Protein AF-A0A7W8SWD7-F1 (afdb_monomer_lite)

pLDDT: mean 71.65, std 17.29, range [28.34, 96.81]

Foldseek 3Di:
DDDPDCVVVVPDDDDDDPDPDGDPVVVVVVVVVVVVVVVVVVVVVVVVVVVLVVFDAQVNCCVVLVDDDPDHDPPDGANEEDDAVVPDDPDHYDHDQDDDPDDDDDDDPDDPPLVVLLVLLVVLVVVLVVLVVVLVVQCCCVPPVVNHDPVSNVVSVVVSVVSVVSSVVSNVVSVVVVVVSVVRVVVVVVCVVVVVVPD

Structure (mmCIF, N/CA/C/O backbone):
data_AF-A0A7W8SWD7-F1
#
_entry.id   AF-A0A7W8SWD7-F1
#
loop_
_atom_site.group_PDB
_atom_site.id
_atom_site.type_symbol
_atom_site.label_atom_id
_atom_site.label_alt_id
_atom_site.label_comp_id
_atom_site.label_asym_id
_atom_site.label_entity_id
_atom_site.label_seq_id
_atom_site.pdbx_PDB_ins_code
_atom_site.Cartn_x
_atom_site.Cartn_y
_atom_site.Cartn_z
_atom_site.occupancy
_atom_site.B_iso_or_equiv
_atom_site.auth_seq_id
_atom_site.auth_comp_id
_atom_site.auth_asym_id
_atom_site.auth_atom_id
_atom_site.pdbx_PDB_model_num
ATOM 1 N N . MET A 1 1 ? 13.621 21.493 29.541 1.00 45.19 1 MET A N 1
ATOM 2 C CA . MET A 1 1 ? 14.650 20.863 30.396 1.00 45.19 1 MET A CA 1
ATOM 3 C C . MET A 1 1 ? 15.949 21.614 30.135 1.00 45.19 1 MET A C 1
ATOM 5 O O . MET A 1 1 ? 16.462 21.523 29.028 1.00 45.19 1 MET A O 1
ATOM 9 N N . TYR A 1 2 ? 16.394 22.459 31.069 1.00 40.78 2 TYR A N 1
ATOM 10 C CA . TYR A 1 2 ? 17.658 23.192 30.936 1.00 40.78 2 TYR A CA 1
ATOM 11 C C . TYR A 1 2 ? 18.791 22.255 31.361 1.00 40.78 2 TYR A C 1
ATOM 13 O O . TYR A 1 2 ? 18.902 21.913 32.534 1.00 40.78 2 TYR A O 1
ATOM 21 N N . PHE A 1 3 ? 19.575 21.771 30.398 1.00 57.12 3 PHE A N 1
ATOM 22 C CA . PHE A 1 3 ? 20.728 20.916 30.674 1.00 57.12 3 PHE A CA 1
ATOM 23 C C . PHE A 1 3 ? 21.958 21.780 30.954 1.00 57.12 3 PHE A C 1
ATOM 25 O O . PHE A 1 3 ? 22.220 22.738 30.233 1.00 57.12 3 PHE A O 1
ATOM 32 N N . ALA A 1 4 ? 22.729 21.412 31.979 1.00 55.88 4 ALA A N 1
ATOM 33 C CA . ALA A 1 4 ? 23.876 22.179 32.469 1.00 55.88 4 ALA A CA 1
ATOM 34 C C . ALA A 1 4 ? 25.029 22.341 31.452 1.00 55.88 4 ALA A C 1
ATOM 36 O O . ALA A 1 4 ? 25.930 23.138 31.684 1.00 55.88 4 ALA A O 1
ATOM 37 N N . ASN A 1 5 ? 25.018 21.608 30.329 1.00 58.97 5 ASN A N 1
ATOM 38 C CA . ASN A 1 5 ? 25.978 21.789 29.239 1.00 58.97 5 ASN A CA 1
ATOM 39 C C . ASN A 1 5 ? 25.419 21.264 27.891 1.00 58.97 5 ASN A C 1
ATOM 41 O O . ASN A 1 5 ? 25.604 20.089 27.560 1.00 58.97 5 ASN A O 1
ATOM 45 N N . PRO A 1 6 ? 24.700 22.094 27.112 1.00 59.38 6 PRO A N 1
ATOM 46 C CA . PRO A 1 6 ? 24.001 21.658 25.898 1.00 59.38 6 PRO A CA 1
ATOM 47 C C . PRO A 1 6 ? 24.943 21.264 24.749 1.00 59.38 6 PRO A C 1
ATOM 49 O O . PRO A 1 6 ? 24.559 20.464 23.899 1.00 59.38 6 PRO A O 1
ATOM 52 N N . GLY A 1 7 ? 26.191 21.750 24.744 1.00 68.31 7 GLY A N 1
ATOM 53 C CA . GLY A 1 7 ? 27.173 21.467 23.688 1.00 68.31 7 GLY A CA 1
ATOM 54 C C . GLY A 1 7 ? 27.558 19.991 23.555 1.00 68.31 7 GLY A C 1
ATOM 55 O O . GLY A 1 7 ? 27.933 19.553 22.476 1.00 68.31 7 GLY A O 1
ATOM 56 N N . ARG A 1 8 ? 27.415 19.197 24.624 1.00 59.72 8 ARG A N 1
ATOM 57 C CA . ARG A 1 8 ? 27.769 17.765 24.627 1.00 59.72 8 ARG A CA 1
ATOM 58 C C . ARG A 1 8 ? 26.707 16.865 23.980 1.00 59.72 8 ARG A C 1
ATOM 60 O O . ARG A 1 8 ? 26.979 15.705 23.699 1.00 59.72 8 ARG A O 1
ATOM 67 N N . ILE A 1 9 ? 25.498 17.392 23.800 1.00 57.34 9 ILE A N 1
ATOM 68 C CA . ILE A 1 9 ? 24.304 16.660 23.344 1.00 57.34 9 ILE A CA 1
ATOM 69 C C . ILE A 1 9 ? 23.966 17.035 21.885 1.00 57.34 9 ILE A C 1
ATOM 71 O O . ILE A 1 9 ? 23.201 16.352 21.203 1.00 57.34 9 ILE A O 1
ATOM 75 N N . ILE A 1 10 ? 24.555 18.119 21.372 1.00 53.41 10 ILE A N 1
ATOM 76 C CA . ILE A 1 10 ? 24.391 18.560 19.986 1.00 53.41 10 ILE A CA 1
ATOM 77 C C . ILE A 1 10 ? 25.144 17.579 19.074 1.00 53.41 10 ILE A C 1
ATOM 79 O O . ILE A 1 10 ? 26.369 17.536 19.072 1.00 53.41 10 ILE A O 1
ATOM 83 N N . GLY A 1 11 ? 24.392 16.769 18.321 1.00 58.81 11 GLY A N 1
ATOM 84 C CA . GLY A 1 11 ? 24.918 15.776 17.373 1.00 58.81 11 GLY A CA 1
ATOM 85 C C . GLY A 1 11 ? 24.805 14.314 17.822 1.00 58.81 11 GLY A C 1
ATOM 86 O O . GLY A 1 11 ? 25.055 13.416 17.022 1.00 58.81 11 GLY A O 1
ATOM 87 N N . SER A 1 12 ? 24.390 14.043 19.062 1.00 62.25 12 SER A N 1
ATOM 88 C CA . SER A 1 12 ? 24.112 12.671 19.508 1.00 62.25 12 SER A CA 1
ATOM 89 C C . SER A 1 12 ? 22.718 12.209 19.072 1.00 62.25 12 SER A C 1
ATOM 91 O O . SER A 1 12 ? 21.725 12.907 19.289 1.00 62.25 12 SER A O 1
ATOM 93 N N . PHE A 1 13 ? 22.639 11.016 18.480 1.00 57.59 13 PHE A N 1
ATOM 94 C CA . PHE A 1 13 ? 21.384 10.367 18.103 1.00 57.59 13 PHE A CA 1
ATOM 95 C C . PHE A 1 13 ? 20.765 9.669 19.321 1.00 57.59 13 PHE A C 1
ATOM 97 O O . PHE A 1 13 ? 21.368 8.767 19.897 1.00 57.59 13 PHE A O 1
ATOM 104 N N . PHE A 1 14 ? 19.550 10.068 19.706 1.00 59.12 14 PHE A N 1
ATOM 105 C CA . PHE A 1 14 ? 18.788 9.417 20.773 1.00 59.12 14 PHE A CA 1
ATOM 106 C C . PHE A 1 14 ? 17.560 8.725 20.195 1.00 59.12 14 PHE A C 1
ATOM 108 O O . PHE A 1 14 ? 16.706 9.365 19.579 1.00 59.12 14 PHE A O 1
ATOM 115 N N . ILE A 1 15 ? 17.439 7.424 20.440 1.00 58.34 15 ILE A N 1
ATOM 116 C CA . ILE A 1 15 ? 16.214 6.681 20.154 1.00 58.34 15 ILE A CA 1
ATOM 117 C C . ILE A 1 15 ? 15.277 6.895 21.347 1.00 58.34 15 ILE A C 1
ATOM 119 O O . ILE A 1 15 ? 15.624 6.590 22.488 1.00 58.34 15 ILE A O 1
ATOM 123 N N . ARG A 1 16 ? 14.105 7.490 21.104 1.00 55.62 16 ARG A N 1
ATOM 124 C CA . ARG A 1 16 ? 13.132 7.790 22.164 1.00 55.62 16 ARG A CA 1
ATOM 125 C C . ARG A 1 16 ? 12.480 6.496 22.662 1.00 55.62 16 ARG A C 1
ATOM 127 O O . ARG A 1 16 ? 11.601 5.971 21.990 1.00 55.62 16 ARG A O 1
ATOM 134 N N . HIS A 1 17 ? 12.846 6.036 23.855 1.00 58.31 17 HIS A N 1
ATOM 135 C CA . HIS A 1 17 ? 12.036 5.099 24.641 1.00 58.31 17 HIS A CA 1
ATOM 136 C C . HIS A 1 17 ? 11.191 5.862 25.687 1.00 58.31 17 HIS A C 1
ATOM 138 O O . HIS A 1 17 ? 11.489 7.009 26.022 1.00 58.31 17 HIS A O 1
ATOM 144 N N . HIS A 1 18 ? 10.091 5.270 26.176 1.00 43.50 18 HIS A N 1
ATOM 145 C CA . HIS A 1 18 ? 9.440 5.712 27.423 1.00 43.50 18 HIS A CA 1
ATOM 146 C C . HIS A 1 18 ? 10.428 5.497 28.575 1.00 43.50 18 HIS A C 1
ATOM 148 O O . HIS A 1 18 ? 11.018 4.416 28.601 1.00 43.50 18 HIS A O 1
ATOM 154 N N . PRO A 1 19 ? 10.537 6.338 29.621 1.00 52.03 19 PRO A N 1
ATOM 155 C CA . PRO A 1 19 ? 10.715 7.798 29.726 1.00 52.03 19 PRO A CA 1
ATOM 156 C C . PRO A 1 19 ? 12.100 8.211 29.163 1.00 52.03 19 PRO A C 1
ATOM 158 O O . PRO A 1 19 ? 12.770 7.362 28.605 1.00 52.03 19 PRO A O 1
ATOM 161 N N . PHE A 1 20 ? 12.572 9.460 29.312 1.00 58.22 20 PHE A N 1
ATOM 162 C CA . PHE A 1 20 ? 13.876 9.996 28.826 1.00 58.22 20 PHE A CA 1
ATOM 163 C C . PHE A 1 20 ? 15.167 9.283 29.331 1.00 58.22 20 PHE A C 1
ATOM 165 O O . PHE A 1 20 ? 16.128 9.927 29.752 1.00 58.22 20 PHE A O 1
ATOM 172 N N . ARG A 1 21 ? 15.212 7.953 29.331 1.00 64.62 21 ARG A N 1
ATOM 173 C CA . ARG A 1 21 ? 16.342 7.102 29.684 1.00 64.62 21 ARG A CA 1
ATOM 174 C C . ARG A 1 21 ? 16.776 6.358 28.428 1.00 64.62 21 ARG A C 1
ATOM 176 O O . ARG A 1 21 ? 15.950 5.814 27.705 1.00 64.62 21 ARG A O 1
ATOM 183 N N . VAL A 1 22 ? 18.079 6.338 28.191 1.00 60.06 22 VAL A N 1
ATOM 184 C CA . VAL A 1 22 ? 18.700 5.591 27.096 1.00 60.06 22 VAL A CA 1
ATOM 185 C C . VAL A 1 22 ? 19.325 4.352 27.715 1.00 60.06 22 VAL A C 1
ATOM 187 O O . VAL A 1 22 ? 20.155 4.479 28.616 1.00 60.06 22 VAL A O 1
ATOM 190 N N . ARG A 1 23 ? 18.912 3.161 27.275 1.00 69.12 23 ARG A N 1
ATOM 191 C CA . ARG A 1 23 ? 19.607 1.918 27.624 1.00 69.12 23 ARG A CA 1
ATOM 192 C C . ARG A 1 23 ? 20.755 1.746 26.636 1.00 69.12 23 ARG A C 1
ATOM 194 O O . ARG A 1 23 ? 20.536 1.813 25.429 1.00 69.12 23 ARG A O 1
ATOM 201 N N . ILE A 1 24 ? 21.972 1.579 27.147 1.00 70.00 24 ILE A N 1
ATOM 202 C CA . ILE A 1 24 ? 23.174 1.401 26.317 1.00 70.00 24 ILE A CA 1
ATOM 203 C C . ILE A 1 24 ? 23.057 0.124 25.471 1.00 70.00 24 ILE A C 1
ATOM 205 O O . ILE A 1 24 ? 23.422 0.144 24.299 1.00 70.00 24 ILE A O 1
ATOM 209 N N . ASP A 1 25 ? 22.427 -0.919 26.018 1.00 72.88 25 ASP A N 1
ATOM 210 C CA . ASP A 1 25 ? 22.216 -2.205 25.344 1.00 72.88 25 ASP A CA 1
ATOM 211 C C . ASP A 1 25 ? 21.313 -2.086 24.099 1.00 72.88 25 ASP A C 1
ATOM 213 O O . ASP A 1 25 ? 21.517 -2.779 23.106 1.00 72.88 25 ASP A O 1
ATOM 217 N N . ASP A 1 26 ? 20.333 -1.169 24.107 1.00 70.25 26 ASP A N 1
ATOM 218 C CA . ASP A 1 26 ? 19.483 -0.926 22.933 1.00 70.25 26 ASP A CA 1
ATOM 219 C C . ASP A 1 26 ? 20.307 -0.307 21.796 1.00 70.25 26 ASP A C 1
ATOM 221 O O . ASP A 1 26 ? 20.209 -0.730 20.646 1.00 70.25 26 ASP A O 1
ATOM 225 N N . VAL A 1 27 ? 21.150 0.681 22.115 1.00 70.31 27 VAL A N 1
ATOM 226 C CA . VAL A 1 27 ? 21.989 1.384 21.130 1.00 70.31 27 VAL A CA 1
ATOM 227 C C . VAL A 1 27 ? 22.983 0.426 20.475 1.00 70.31 27 VAL A C 1
ATOM 229 O O . VAL A 1 27 ? 23.175 0.487 19.259 1.00 70.31 27 VAL A O 1
ATOM 232 N N . GLU A 1 28 ? 23.575 -0.480 21.251 1.00 75.56 28 GLU A N 1
ATOM 233 C CA . GLU A 1 28 ? 24.503 -1.490 20.741 1.00 75.56 28 GLU A CA 1
ATOM 234 C C . GLU A 1 28 ? 23.818 -2.470 19.777 1.00 75.56 28 GLU A C 1
ATOM 236 O O . GLU A 1 28 ? 24.348 -2.759 18.699 1.00 75.56 28 GLU A O 1
ATOM 241 N N . HIS A 1 29 ? 22.602 -2.924 20.095 1.00 75.44 29 HIS A N 1
ATOM 242 C CA . HIS A 1 29 ? 21.833 -3.788 19.196 1.00 75.44 29 HIS A CA 1
ATOM 243 C C . HIS A 1 29 ? 21.440 -3.088 17.887 1.00 75.44 29 HIS A C 1
ATOM 245 O O . HIS A 1 29 ? 21.542 -3.684 16.813 1.00 75.44 29 HIS A O 1
ATOM 251 N N . TYR A 1 30 ? 21.049 -1.812 17.932 1.00 73.75 30 TYR A N 1
ATOM 252 C CA . TYR A 1 30 ? 20.773 -1.063 16.702 1.00 73.75 30 TYR A CA 1
ATOM 253 C C . TYR A 1 30 ? 22.040 -0.855 15.866 1.00 73.75 30 TYR A C 1
ATOM 255 O O . TYR A 1 30 ? 22.009 -1.057 14.651 1.00 73.75 30 TYR A O 1
ATOM 263 N N . LEU A 1 31 ? 23.162 -0.494 16.496 1.00 80.75 31 LEU A N 1
ATOM 264 C CA . LEU A 1 31 ? 24.420 -0.251 15.791 1.00 80.75 31 LEU A CA 1
ATOM 265 C C . LEU A 1 31 ? 24.974 -1.532 15.160 1.00 80.75 31 LEU A C 1
ATOM 267 O O . LEU A 1 31 ? 25.368 -1.516 13.996 1.00 80.75 31 LEU A O 1
ATOM 271 N N . SER A 1 32 ? 24.954 -2.646 15.890 1.00 80.00 32 SER A N 1
ATOM 272 C CA . SER A 1 32 ? 25.364 -3.952 15.363 1.00 80.00 32 SER A CA 1
ATOM 273 C C . SER A 1 32 ? 24.466 -4.408 14.211 1.00 80.00 32 SER A C 1
ATOM 275 O O . SER A 1 32 ? 24.982 -4.888 13.202 1.00 80.00 32 SER A O 1
ATOM 277 N N . GLY A 1 33 ? 23.152 -4.166 14.290 1.00 80.56 33 GLY A N 1
ATOM 278 C CA . GLY A 1 33 ? 22.225 -4.380 13.177 1.00 80.56 33 GLY A CA 1
ATOM 279 C C . GLY A 1 33 ? 22.581 -3.552 11.937 1.00 80.56 33 GLY A C 1
ATOM 280 O O . GLY A 1 33 ? 22.630 -4.090 10.829 1.00 80.56 33 GLY A O 1
ATOM 281 N N . PHE A 1 34 ? 22.904 -2.265 12.111 1.00 81.06 34 PHE A N 1
ATOM 282 C CA . PHE A 1 34 ? 23.332 -1.396 11.009 1.00 81.06 34 PHE A CA 1
ATOM 283 C C . PHE A 1 34 ? 24.673 -1.821 10.401 1.00 81.06 34 PHE A C 1
ATOM 285 O O . PHE A 1 34 ? 24.795 -1.859 9.177 1.00 81.06 34 PHE A O 1
ATOM 292 N N . VAL A 1 35 ? 25.662 -2.178 11.223 1.00 85.44 35 VAL A N 1
ATOM 293 C CA . VAL A 1 35 ? 26.973 -2.659 10.756 1.00 85.44 35 VAL A CA 1
ATOM 294 C C . VAL A 1 35 ? 26.832 -3.991 10.018 1.00 85.44 35 VAL A C 1
ATOM 296 O O . VAL A 1 35 ? 27.402 -4.164 8.942 1.00 85.44 35 VAL A O 1
ATOM 299 N N . ALA A 1 36 ? 26.028 -4.920 10.538 1.00 84.75 36 ALA A N 1
ATOM 300 C CA . ALA A 1 36 ? 25.752 -6.190 9.873 1.00 84.75 36 ALA A CA 1
ATOM 301 C C . ALA A 1 36 ? 25.051 -5.983 8.521 1.00 84.75 36 ALA A C 1
ATOM 303 O O . ALA A 1 36 ? 25.405 -6.631 7.534 1.00 84.75 36 ALA A O 1
ATOM 304 N N . TYR A 1 37 ? 24.100 -5.050 8.454 1.00 81.25 37 TYR A N 1
ATOM 305 C CA . TYR A 1 37 ? 23.421 -4.701 7.210 1.00 81.25 37 TYR A CA 1
ATOM 306 C C . TYR A 1 37 ? 24.365 -4.045 6.191 1.00 81.25 37 TYR A C 1
ATOM 308 O O . TYR A 1 37 ? 24.340 -4.406 5.014 1.00 81.25 37 TYR A O 1
ATOM 316 N N . LEU A 1 38 ? 25.249 -3.147 6.634 1.00 85.38 38 LEU A N 1
ATOM 317 C CA . LEU A 1 38 ? 26.283 -2.550 5.786 1.00 85.38 38 LEU A CA 1
ATOM 318 C C . LEU A 1 38 ? 27.219 -3.627 5.214 1.00 85.38 38 LEU A C 1
ATOM 320 O O . LEU A 1 38 ? 27.396 -3.701 4.000 1.00 85.38 38 LEU A O 1
ATOM 324 N N . ASN A 1 39 ? 27.737 -4.517 6.065 1.00 86.50 39 ASN A N 1
ATOM 325 C CA . ASN A 1 39 ? 28.599 -5.625 5.644 1.00 86.50 39 ASN A CA 1
ATOM 326 C C . ASN A 1 39 ? 27.885 -6.559 4.652 1.00 86.50 39 ASN A C 1
ATOM 328 O O . ASN A 1 39 ? 28.491 -7.044 3.694 1.00 86.50 39 ASN A O 1
ATOM 332 N N . HIS A 1 40 ? 26.583 -6.792 4.846 1.00 84.62 40 HIS A N 1
ATOM 333 C CA . HIS A 1 40 ? 25.768 -7.561 3.910 1.00 84.62 40 HIS A CA 1
ATOM 334 C C . HIS A 1 40 ? 25.659 -6.870 2.542 1.00 84.62 40 HIS A C 1
ATOM 336 O O . HIS A 1 40 ? 25.878 -7.514 1.513 1.00 84.62 40 HIS A O 1
ATOM 342 N N . LEU A 1 41 ? 25.370 -5.565 2.519 1.00 80.06 41 LEU A N 1
ATOM 343 C CA . LEU A 1 41 ? 25.307 -4.782 1.282 1.00 80.06 41 LEU A CA 1
ATOM 344 C C . LEU A 1 41 ? 26.657 -4.747 0.558 1.00 80.06 41 LEU A C 1
ATOM 346 O O . LEU A 1 41 ? 26.699 -4.892 -0.664 1.00 80.06 41 LEU A O 1
ATOM 350 N N . GLU A 1 42 ? 27.765 -4.609 1.284 1.00 79.81 42 GLU A N 1
ATOM 351 C CA . GLU A 1 42 ? 29.105 -4.645 0.697 1.00 79.81 42 GLU A CA 1
ATOM 352 C C . GLU A 1 42 ? 29.449 -6.024 0.127 1.00 79.81 42 GLU A C 1
ATOM 354 O O . GLU A 1 42 ? 29.992 -6.112 -0.976 1.00 79.81 42 GLU A O 1
ATOM 359 N N . SER A 1 43 ? 29.092 -7.107 0.819 1.00 76.69 43 SER A N 1
ATOM 360 C CA . SER A 1 43 ? 29.275 -8.474 0.319 1.00 76.69 43 SER A CA 1
ATOM 361 C C . SER A 1 43 ? 28.481 -8.717 -0.973 1.00 76.69 43 SER A C 1
ATOM 363 O O . SER A 1 43 ? 29.033 -9.208 -1.965 1.00 76.69 43 SER A O 1
ATOM 365 N N . GLN A 1 44 ? 27.215 -8.281 -1.020 1.00 67.50 44 GLN A N 1
ATOM 366 C CA . GLN A 1 44 ? 26.409 -8.349 -2.242 1.00 67.50 44 GLN A CA 1
ATOM 367 C C . GLN A 1 44 ? 27.007 -7.505 -3.371 1.00 67.50 44 GLN A C 1
ATOM 369 O O . GLN A 1 44 ? 27.099 -7.984 -4.506 1.00 67.50 44 GLN A O 1
ATOM 374 N N . ARG A 1 45 ? 27.470 -6.287 -3.061 1.00 63.59 45 ARG A N 1
ATOM 375 C CA . ARG A 1 45 ? 28.096 -5.377 -4.027 1.00 63.59 45 ARG A CA 1
ATOM 376 C C . ARG A 1 45 ? 29.320 -6.015 -4.680 1.00 63.59 45 ARG A C 1
ATOM 378 O O . ARG A 1 45 ? 29.422 -5.980 -5.902 1.00 63.59 45 ARG A O 1
ATOM 385 N N . HIS A 1 46 ? 30.198 -6.661 -3.913 1.00 59.72 46 HIS A N 1
ATOM 386 C CA . HIS A 1 46 ? 31.360 -7.362 -4.473 1.00 59.72 46 HIS A CA 1
ATOM 387 C C . HIS A 1 46 ? 30.964 -8.523 -5.404 1.00 59.72 46 HIS A C 1
ATOM 389 O O . HIS A 1 46 ? 31.593 -8.702 -6.450 1.00 59.72 46 HIS A O 1
ATOM 395 N N . SER A 1 47 ? 29.894 -9.269 -5.093 1.00 58.91 47 SER A N 1
ATOM 396 C CA . SER A 1 47 ? 29.396 -10.330 -5.988 1.00 58.91 47 SER A CA 1
ATOM 397 C C . SER A 1 47 ? 28.827 -9.774 -7.302 1.00 58.91 47 SER A C 1
ATOM 399 O O . SER A 1 47 ? 29.110 -10.302 -8.379 1.00 58.91 47 SER A O 1
ATOM 401 N N . ILE A 1 48 ? 28.088 -8.662 -7.227 1.00 57.03 48 ILE A N 1
ATOM 402 C CA . ILE A 1 48 ? 27.442 -8.024 -8.379 1.00 57.03 48 ILE A CA 1
ATOM 403 C C . ILE A 1 48 ? 28.490 -7.372 -9.285 1.00 57.03 48 ILE A C 1
ATOM 405 O O . ILE A 1 48 ? 28.433 -7.548 -10.499 1.00 57.03 48 ILE A O 1
ATOM 409 N N . PHE A 1 49 ? 29.480 -6.672 -8.721 1.00 53.47 49 PHE A N 1
ATOM 410 C CA . PHE A 1 49 ? 30.553 -6.039 -9.498 1.00 53.47 49 PHE A CA 1
ATOM 411 C C . PHE A 1 49 ? 31.453 -7.061 -10.207 1.00 53.47 49 PHE A C 1
ATOM 413 O O . PHE A 1 49 ? 31.832 -6.839 -11.355 1.00 53.47 49 PHE A O 1
ATOM 420 N N . SER A 1 50 ? 31.743 -8.204 -9.576 1.00 55.03 50 SER A N 1
ATOM 421 C CA . SER A 1 50 ? 32.487 -9.306 -10.207 1.00 55.03 50 SER A CA 1
ATOM 422 C C . SER A 1 50 ? 31.731 -9.915 -11.402 1.00 55.03 50 SER A C 1
ATOM 424 O O . SER A 1 50 ? 32.337 -10.243 -12.424 1.00 55.03 50 SER A O 1
ATOM 426 N N . ALA A 1 51 ? 30.398 -10.006 -11.313 1.00 53.03 51 ALA A N 1
ATOM 427 C CA . ALA A 1 51 ? 29.543 -10.450 -12.414 1.00 53.03 51 ALA A CA 1
ATOM 428 C C . ALA A 1 51 ? 29.416 -9.394 -13.530 1.00 53.03 51 ALA A C 1
ATOM 430 O O . ALA A 1 51 ? 29.497 -9.744 -14.707 1.00 53.03 51 ALA A O 1
ATOM 431 N N . LEU A 1 52 ? 29.285 -8.106 -13.181 1.00 52.72 52 LEU A N 1
ATOM 432 C CA . LEU A 1 52 ? 29.208 -7.004 -14.151 1.00 52.72 52 LEU A CA 1
ATOM 433 C C . LEU A 1 52 ? 30.511 -6.818 -14.945 1.00 52.72 52 LEU A C 1
ATOM 435 O O . LEU A 1 52 ? 30.459 -6.461 -16.120 1.00 52.72 52 LEU A O 1
ATOM 439 N N . ALA A 1 53 ? 31.671 -7.092 -14.338 1.00 52.88 53 ALA A N 1
ATOM 440 C CA . ALA A 1 53 ? 32.981 -6.949 -14.980 1.00 52.88 53 ALA A CA 1
ATOM 441 C C . ALA A 1 53 ? 33.187 -7.875 -16.198 1.00 52.88 53 ALA A C 1
ATOM 443 O O . ALA A 1 53 ? 34.077 -7.628 -17.007 1.00 52.88 53 ALA A O 1
ATOM 444 N N . ARG A 1 54 ? 32.370 -8.929 -16.354 1.00 58.38 54 ARG A N 1
ATOM 445 C CA . ARG A 1 54 ? 32.411 -9.851 -17.508 1.00 58.38 54 ARG A CA 1
ATOM 446 C C . ARG A 1 54 ? 31.434 -9.478 -18.630 1.00 58.38 54 ARG A C 1
ATOM 448 O O . ARG A 1 54 ? 31.426 -10.150 -19.660 1.00 58.38 54 ARG A O 1
ATOM 455 N N . GLY A 1 55 ? 30.637 -8.424 -18.443 1.00 66.31 55 GLY A N 1
ATOM 456 C CA . GLY A 1 55 ? 29.534 -8.068 -19.333 1.00 66.31 55 GLY A CA 1
ATOM 457 C C . GLY A 1 55 ? 28.352 -9.039 -19.221 1.00 66.31 55 GLY A C 1
ATOM 458 O O . GLY A 1 55 ? 28.496 -10.227 -18.926 1.00 66.31 55 GLY A O 1
ATOM 459 N N . TRP A 1 56 ? 27.146 -8.534 -19.456 1.00 71.06 56 TRP A N 1
ATOM 460 C CA . TRP A 1 56 ? 25.929 -9.337 -19.499 1.00 71.06 56 TRP A CA 1
ATOM 461 C C . TRP A 1 56 ? 25.877 -10.125 -20.806 1.00 71.06 56 TRP A C 1
ATOM 463 O O . TRP A 1 56 ? 25.768 -9.527 -21.870 1.00 71.06 56 TRP A O 1
ATOM 473 N N . ASN A 1 57 ? 25.929 -11.454 -20.740 1.00 75.50 57 ASN A N 1
ATOM 474 C CA . ASN A 1 57 ? 25.766 -12.330 -21.903 1.00 75.50 57 ASN A CA 1
ATOM 475 C C . ASN A 1 57 ? 24.350 -12.943 -21.944 1.00 75.50 57 ASN A C 1
ATOM 477 O O . ASN A 1 57 ? 23.605 -12.921 -20.958 1.00 75.50 57 ASN A O 1
ATOM 481 N N . ALA A 1 58 ? 23.976 -13.521 -23.089 1.00 72.62 58 ALA A N 1
ATOM 482 C CA . ALA A 1 58 ? 22.643 -14.094 -23.288 1.00 72.62 58 ALA A CA 1
ATOM 483 C C . ALA A 1 58 ? 22.293 -15.204 -22.269 1.00 72.62 58 ALA A C 1
ATOM 485 O O . ALA A 1 58 ? 21.139 -15.315 -21.845 1.00 72.62 58 ALA A O 1
ATOM 486 N N . SER A 1 59 ? 23.272 -16.000 -21.826 1.00 74.81 59 SER A N 1
ATOM 487 C CA . SER A 1 59 ? 23.050 -17.084 -20.859 1.00 74.81 59 SER A CA 1
ATOM 488 C C . SER A 1 59 ? 22.843 -16.582 -19.424 1.00 74.81 59 SER A C 1
ATOM 490 O O . SER A 1 59 ? 21.953 -17.078 -18.733 1.00 74.81 59 SER A O 1
ATOM 492 N N . LEU A 1 60 ? 23.589 -15.565 -18.983 1.00 73.94 60 LEU A N 1
ATOM 493 C CA . LEU A 1 60 ? 23.449 -14.928 -17.667 1.00 73.94 60 LEU A CA 1
ATOM 494 C C . LEU A 1 60 ? 22.117 -14.194 -17.543 1.00 73.94 60 LEU A C 1
ATOM 496 O O . LEU A 1 60 ? 21.476 -14.266 -16.498 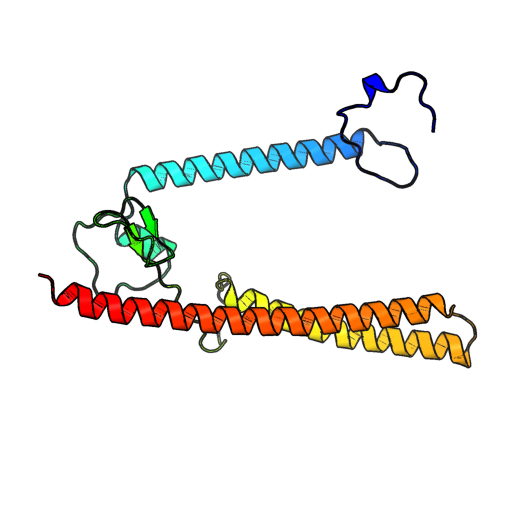1.00 73.94 60 LEU A O 1
ATOM 500 N N . ILE A 1 61 ? 21.667 -13.532 -18.608 1.00 73.75 61 ILE A N 1
ATOM 501 C CA . ILE A 1 61 ? 20.346 -12.891 -18.632 1.00 73.75 61 ILE A CA 1
ATOM 502 C C . ILE A 1 61 ? 19.241 -13.942 -18.580 1.00 73.75 61 ILE A C 1
ATOM 504 O O . ILE A 1 61 ? 18.285 -13.764 -17.828 1.00 73.75 61 ILE A O 1
ATOM 508 N N . GLY A 1 62 ? 19.378 -15.049 -19.317 1.00 71.06 62 GLY A N 1
ATOM 509 C CA . GLY A 1 62 ? 18.440 -16.171 -19.228 1.00 71.06 62 GLY A CA 1
ATOM 510 C C . GLY A 1 62 ? 18.348 -16.726 -17.802 1.00 71.06 62 GLY A C 1
ATOM 511 O O . GLY A 1 62 ? 17.253 -16.926 -17.286 1.00 71.06 62 GLY A O 1
ATOM 512 N N . ALA A 1 63 ? 19.486 -16.876 -17.118 1.00 70.94 63 ALA A N 1
ATOM 513 C CA . ALA A 1 63 ? 19.526 -17.312 -15.723 1.00 70.94 63 ALA A CA 1
ATOM 514 C C . ALA A 1 63 ? 18.934 -16.276 -14.744 1.00 70.94 63 ALA A C 1
ATOM 516 O O . ALA A 1 63 ? 18.208 -16.645 -13.822 1.00 70.94 63 ALA A O 1
ATOM 517 N N . ALA A 1 64 ? 19.220 -14.985 -14.938 1.00 68.31 64 ALA A N 1
ATOM 518 C CA . ALA A 1 64 ? 18.786 -13.911 -14.043 1.00 68.31 64 ALA A CA 1
ATOM 519 C C . ALA A 1 64 ? 17.291 -13.586 -14.181 1.00 68.31 64 ALA A C 1
ATOM 521 O O . ALA A 1 64 ? 16.609 -13.353 -13.184 1.00 68.31 64 ALA A O 1
ATOM 522 N N . THR A 1 65 ? 16.783 -13.577 -15.412 1.00 67.88 65 THR A N 1
ATOM 523 C CA . THR A 1 65 ? 15.384 -13.240 -15.713 1.00 67.88 65 THR A CA 1
ATOM 524 C C . THR A 1 65 ? 14.467 -14.457 -15.700 1.00 67.88 65 THR A C 1
ATOM 526 O O . THR A 1 65 ? 13.252 -14.287 -15.659 1.00 67.88 65 THR A O 1
ATOM 529 N N . GLN A 1 66 ? 15.030 -15.673 -15.760 1.00 65.56 66 GLN A N 1
ATOM 530 C CA . GLN A 1 66 ? 14.295 -16.924 -16.003 1.00 65.56 66 GLN A CA 1
ATOM 531 C C . GLN A 1 66 ? 13.427 -16.872 -17.277 1.00 65.56 66 GLN A C 1
ATOM 533 O O . GLN A 1 66 ? 12.513 -17.676 -17.454 1.00 65.56 66 GLN A O 1
ATOM 538 N N . GLY A 1 67 ? 13.694 -15.904 -18.159 1.00 65.50 67 GLY A N 1
ATOM 539 C CA . GLY A 1 67 ? 12.970 -15.681 -19.399 1.00 65.50 67 GLY A CA 1
ATOM 540 C C . GLY A 1 67 ? 13.515 -16.532 -20.540 1.00 65.50 67 GLY A C 1
ATOM 541 O O . GLY A 1 67 ? 14.637 -17.039 -20.499 1.00 65.50 67 GLY A O 1
ATOM 542 N N . THR A 1 68 ? 12.711 -16.677 -21.590 1.00 67.38 68 THR A N 1
ATOM 543 C CA . THR A 1 68 ? 13.106 -17.364 -22.824 1.00 67.38 68 THR A CA 1
ATOM 544 C C . THR A 1 68 ? 13.434 -16.332 -23.896 1.00 67.38 68 THR A C 1
ATOM 546 O O . THR A 1 68 ? 12.654 -15.409 -24.128 1.00 67.38 68 THR A O 1
ATOM 549 N N . TRP A 1 69 ? 14.573 -16.483 -24.569 1.00 68.06 69 TRP A N 1
ATOM 550 C CA . TRP A 1 69 ? 14.919 -15.638 -25.710 1.00 68.06 69 TRP A CA 1
ATOM 551 C C . TRP A 1 69 ? 14.039 -15.982 -26.913 1.00 68.06 69 TRP A C 1
ATOM 553 O O . TRP A 1 69 ? 13.985 -17.136 -27.327 1.00 68.06 69 TRP A O 1
ATOM 563 N N . LEU A 1 70 ? 13.391 -14.973 -27.501 1.00 67.50 70 LEU A N 1
ATOM 564 C CA . LEU A 1 70 ? 12.690 -15.113 -28.785 1.00 67.50 70 LEU A CA 1
ATOM 565 C C . LEU A 1 70 ? 13.681 -15.318 -29.939 1.00 67.50 70 LEU A C 1
ATOM 567 O O . LEU A 1 70 ? 13.439 -16.101 -30.851 1.00 67.50 70 LEU A O 1
ATOM 571 N N . THR A 1 71 ? 14.821 -14.628 -29.894 1.00 73.31 71 THR A N 1
ATOM 572 C CA . THR A 1 71 ? 15.942 -14.835 -30.816 1.00 73.31 71 THR A CA 1
ATOM 573 C C . THR A 1 71 ? 17.233 -14.533 -30.055 1.00 73.31 71 THR A C 1
ATOM 575 O O . THR A 1 71 ? 17.468 -13.371 -29.722 1.00 73.31 71 THR A O 1
ATOM 578 N N . PRO A 1 72 ? 18.036 -15.546 -29.682 1.00 68.88 72 PRO A N 1
ATOM 579 C CA . PRO A 1 72 ? 19.237 -15.318 -28.890 1.00 68.88 72 PRO A CA 1
ATOM 580 C C . PRO A 1 72 ? 20.322 -14.657 -29.755 1.00 68.88 72 PRO A C 1
ATOM 582 O O . PRO A 1 72 ? 20.679 -15.206 -30.799 1.00 68.88 72 PRO A O 1
ATOM 585 N N . PRO A 1 73 ? 20.878 -13.504 -29.348 1.00 70.12 73 PRO A N 1
ATOM 586 C CA . PRO A 1 73 ? 21.980 -12.893 -30.075 1.00 70.12 73 PRO A CA 1
ATOM 587 C C . PRO A 1 73 ? 23.285 -13.668 -29.822 1.00 70.12 73 PRO A C 1
ATOM 589 O O . PRO A 1 73 ? 23.653 -13.943 -28.677 1.00 70.12 73 PRO A O 1
ATOM 592 N N . SER A 1 74 ? 24.006 -14.025 -30.888 1.00 73.75 74 SER A N 1
ATOM 593 C CA . SER A 1 74 ? 25.315 -14.686 -30.805 1.00 73.75 74 SER A CA 1
ATOM 594 C C . SER A 1 74 ? 26.438 -13.658 -30.648 1.00 73.75 74 SER A C 1
ATOM 596 O O . SER A 1 74 ? 26.538 -12.738 -31.454 1.00 73.75 74 SER A O 1
ATOM 598 N N . GLY A 1 75 ? 27.302 -13.818 -29.639 1.00 72.75 75 GLY A N 1
ATOM 599 C CA . GLY A 1 75 ? 28.469 -12.944 -29.427 1.00 72.75 75 GLY A CA 1
ATOM 600 C C . GLY A 1 75 ? 28.158 -11.556 -28.851 1.00 72.75 75 GLY A C 1
ATOM 601 O O . GLY A 1 75 ? 29.043 -10.712 -28.783 1.00 72.75 75 GLY A O 1
ATOM 602 N N . TRP A 1 76 ? 26.917 -11.314 -28.428 1.00 72.25 76 TRP A N 1
ATOM 603 C CA . TRP A 1 76 ? 26.491 -10.039 -27.855 1.00 72.25 76 TRP A CA 1
ATOM 604 C C . TRP A 1 76 ? 26.776 -9.962 -26.349 1.00 72.25 76 TRP A C 1
ATOM 606 O O . TRP A 1 76 ? 26.569 -10.935 -25.613 1.00 72.25 76 TRP A O 1
ATOM 616 N N . THR A 1 77 ? 27.207 -8.784 -25.896 1.00 72.25 77 THR A N 1
ATOM 617 C CA . THR A 1 77 ? 27.361 -8.439 -24.481 1.00 72.25 77 THR A CA 1
ATOM 618 C C . THR A 1 77 ? 26.757 -7.062 -24.197 1.00 72.25 77 THR A C 1
ATOM 620 O O . THR A 1 77 ? 26.885 -6.144 -25.004 1.00 72.25 77 THR A O 1
ATOM 623 N N . ALA A 1 78 ? 26.099 -6.903 -23.047 1.00 70.44 78 ALA A N 1
ATOM 624 C CA . ALA A 1 78 ? 25.682 -5.596 -22.537 1.00 70.44 78 ALA A CA 1
ATOM 625 C C . ALA A 1 78 ? 26.563 -5.155 -21.368 1.00 70.44 78 ALA A C 1
ATOM 627 O O . ALA A 1 78 ? 26.887 -5.931 -20.469 1.00 70.44 78 ALA A O 1
ATOM 628 N N . SER A 1 79 ? 26.916 -3.878 -21.360 1.00 67.88 79 SER A N 1
ATOM 629 C CA . SER A 1 79 ? 27.619 -3.201 -20.273 1.00 67.88 79 SER A CA 1
ATOM 630 C C . SER A 1 79 ? 26.662 -2.638 -19.217 1.00 67.88 79 SER A C 1
ATOM 632 O O . SER A 1 79 ? 27.101 -2.318 -18.114 1.00 67.88 79 SER A O 1
ATOM 634 N N . GLY A 1 80 ? 25.356 -2.567 -19.504 1.00 65.88 80 GLY A N 1
ATOM 635 C CA . GLY A 1 80 ? 24.364 -2.033 -18.571 1.00 65.88 80 GLY A CA 1
ATOM 636 C C . GLY A 1 80 ? 22.938 -2.544 -18.777 1.00 65.88 80 GLY A C 1
ATOM 637 O O . GLY A 1 80 ? 22.603 -3.154 -19.793 1.00 65.88 80 GLY A O 1
ATOM 638 N N . LEU A 1 81 ? 22.090 -2.269 -17.784 1.00 67.25 81 LEU A N 1
ATOM 639 C CA . LEU A 1 81 ? 20.656 -2.547 -17.800 1.00 67.25 81 LEU A CA 1
ATOM 640 C C . LEU A 1 81 ? 19.882 -1.226 -17.877 1.00 67.25 81 LEU A C 1
ATOM 642 O O . LEU A 1 81 ? 20.047 -0.366 -17.013 1.00 67.25 81 LEU A O 1
ATOM 646 N N . CYS A 1 82 ? 19.010 -1.085 -18.873 1.00 61.41 82 CYS A N 1
ATOM 647 C CA . CYS A 1 82 ? 18.106 0.048 -19.012 1.00 61.41 82 CYS A CA 1
ATOM 648 C C . CYS A 1 82 ? 16.663 -0.400 -18.745 1.00 61.41 82 CYS A C 1
ATOM 650 O O . CYS A 1 82 ? 16.153 -1.320 -19.379 1.00 61.41 82 CYS A O 1
ATOM 652 N N . ILE A 1 83 ? 16.002 0.262 -17.796 1.00 62.94 83 ILE A N 1
ATOM 653 C CA . ILE A 1 83 ? 14.601 -0.001 -17.422 1.00 62.94 83 ILE A CA 1
ATOM 654 C C . ILE A 1 83 ? 13.632 1.051 -17.983 1.00 62.94 83 ILE A C 1
ATOM 656 O O . ILE A 1 83 ? 12.431 0.977 -17.745 1.00 62.94 83 ILE A O 1
ATOM 660 N N . TYR A 1 84 ? 14.145 2.050 -18.707 1.00 60.22 84 TYR A N 1
ATOM 661 C CA . TYR A 1 84 ? 13.368 3.168 -19.235 1.00 60.22 84 TYR A CA 1
ATOM 662 C C . TYR A 1 84 ? 13.844 3.530 -20.644 1.00 60.22 84 TYR A C 1
ATOM 664 O O . TYR A 1 84 ? 14.915 4.108 -20.810 1.00 60.22 84 TYR A O 1
ATOM 672 N N . ALA A 1 85 ? 13.039 3.187 -21.654 1.00 57.59 85 ALA A N 1
ATOM 673 C CA . ALA A 1 85 ? 13.433 3.242 -23.063 1.00 57.59 85 ALA A CA 1
ATOM 674 C C . ALA A 1 85 ? 13.974 4.617 -23.520 1.00 57.59 85 ALA A C 1
ATOM 676 O O . ALA A 1 85 ? 15.004 4.637 -24.192 1.00 57.59 85 ALA A O 1
ATOM 677 N N . PRO A 1 86 ? 13.403 5.769 -23.108 1.00 64.50 86 PRO A N 1
ATOM 678 C CA . PRO A 1 86 ? 13.933 7.079 -23.500 1.00 64.50 86 PRO A CA 1
ATOM 679 C C . PRO A 1 86 ? 15.315 7.427 -22.925 1.00 64.50 86 PRO A C 1
ATOM 681 O O . PRO A 1 86 ? 15.961 8.338 -23.427 1.00 64.50 86 PRO A O 1
ATOM 684 N N . ALA A 1 87 ? 15.782 6.731 -21.883 1.00 66.12 87 ALA A N 1
ATOM 685 C CA . ALA A 1 87 ? 17.127 6.916 -21.328 1.00 66.12 87 ALA A CA 1
ATOM 686 C C . ALA A 1 87 ? 18.146 5.898 -21.874 1.00 66.12 87 ALA A C 1
ATOM 688 O O . ALA A 1 87 ? 19.256 5.791 -21.347 1.00 66.12 87 ALA A O 1
ATOM 689 N N . MET A 1 88 ? 17.783 5.119 -22.898 1.00 59.00 88 MET A N 1
ATOM 690 C CA . MET A 1 88 ? 18.654 4.087 -23.450 1.00 59.00 88 MET A CA 1
ATOM 691 C C . MET A 1 88 ? 19.767 4.698 -24.310 1.00 59.00 88 MET A C 1
ATOM 693 O O . MET A 1 88 ? 19.510 5.419 -25.270 1.00 59.00 88 MET A O 1
ATOM 697 N N . GLN A 1 89 ? 21.020 4.374 -23.982 1.00 62.81 89 GLN A N 1
ATOM 698 C CA . GLN A 1 89 ? 22.191 4.755 -24.775 1.00 62.81 89 GLN A CA 1
ATOM 699 C C . GLN A 1 89 ? 22.525 3.670 -25.808 1.00 62.81 89 GLN A C 1
ATOM 701 O O . GLN A 1 89 ? 22.493 2.473 -25.501 1.00 62.81 89 GLN A O 1
ATOM 706 N N . ALA A 1 90 ? 22.870 4.090 -27.028 1.00 56.03 90 ALA A N 1
ATOM 707 C CA . ALA A 1 90 ? 23.230 3.187 -28.117 1.00 56.03 90 ALA A CA 1
ATOM 708 C C . ALA A 1 90 ? 24.532 2.421 -27.811 1.00 56.03 90 ALA A C 1
ATOM 710 O O . ALA A 1 90 ? 25.530 3.011 -27.404 1.00 56.03 90 ALA A O 1
ATOM 711 N N . GLY A 1 91 ? 24.517 1.103 -28.037 1.00 57.34 91 GLY A N 1
ATOM 712 C CA . GLY A 1 91 ? 25.725 0.269 -28.093 1.00 57.34 91 GLY A CA 1
ATOM 713 C C . GLY A 1 91 ? 26.117 -0.498 -26.825 1.00 57.34 91 GLY A C 1
ATOM 714 O O . GLY A 1 91 ? 27.109 -1.217 -26.872 1.00 57.34 91 GLY A O 1
ATOM 715 N N . GLY A 1 92 ? 25.372 -0.406 -25.713 1.00 60.75 92 GLY A N 1
ATOM 716 C CA . GLY A 1 92 ? 25.777 -1.113 -24.482 1.00 60.75 92 GLY A CA 1
ATOM 717 C C . GLY A 1 92 ? 24.691 -1.499 -23.478 1.00 60.75 92 GLY A C 1
ATOM 718 O O . GLY A 1 92 ? 24.968 -2.262 -22.555 1.00 60.75 92 GLY A O 1
ATOM 719 N N . SER A 1 93 ? 23.458 -1.013 -23.623 1.00 55.06 93 SER A N 1
ATOM 720 C CA . SER A 1 93 ? 22.400 -1.275 -22.638 1.00 55.06 93 SER A CA 1
ATOM 721 C C . SER A 1 93 ? 21.386 -2.304 -23.134 1.00 55.06 93 SER A C 1
ATOM 723 O O . SER A 1 93 ? 20.884 -2.194 -24.249 1.00 55.06 93 SER A O 1
ATOM 725 N N . LEU A 1 94 ? 21.055 -3.283 -22.290 1.00 61.28 94 LEU A N 1
ATOM 726 C CA . LEU A 1 94 ? 19.925 -4.190 -22.499 1.00 61.28 94 LEU A CA 1
ATOM 727 C C . LEU A 1 94 ? 18.648 -3.559 -21.946 1.00 61.28 94 LEU A C 1
ATOM 729 O O . LEU A 1 94 ? 18.642 -3.116 -20.799 1.00 61.28 94 LEU A O 1
ATOM 733 N N . PHE A 1 95 ? 17.560 -3.585 -22.713 1.00 60.03 95 PHE A N 1
ATOM 734 C CA . PHE A 1 95 ? 16.237 -3.221 -22.211 1.00 60.03 95 PHE A CA 1
ATOM 735 C C . PHE A 1 95 ? 15.507 -4.457 -21.674 1.00 60.03 95 PHE A C 1
ATOM 737 O O . PHE A 1 95 ? 15.265 -5.407 -22.419 1.00 60.03 95 PHE A O 1
ATOM 744 N N . LEU A 1 96 ? 15.154 -4.461 -20.384 1.00 55.69 96 LEU A N 1
ATOM 745 C CA . LEU A 1 96 ? 14.305 -5.504 -19.798 1.00 55.69 96 LEU A CA 1
ATOM 746 C C . LEU A 1 96 ? 12.875 -4.984 -19.674 1.00 55.69 96 LEU A C 1
ATOM 748 O O . LEU A 1 96 ? 12.578 -4.148 -18.824 1.00 55.69 96 LEU A O 1
ATOM 752 N N . SER A 1 97 ? 11.979 -5.527 -20.496 1.00 53.59 97 SER A N 1
ATOM 753 C CA . SER A 1 97 ? 10.541 -5.413 -20.268 1.00 53.59 97 SER A CA 1
ATOM 754 C C . SER A 1 97 ? 10.104 -6.565 -19.367 1.00 53.59 97 SER A C 1
ATOM 756 O O . SER A 1 97 ? 10.243 -7.738 -19.720 1.00 53.59 97 SER A O 1
ATOM 758 N N . PHE A 1 98 ? 9.602 -6.245 -18.177 1.00 51.12 98 PHE A N 1
ATOM 759 C CA . PHE A 1 98 ? 8.988 -7.238 -17.305 1.00 51.12 98 PHE A CA 1
ATOM 760 C C . PHE A 1 98 ? 7.572 -7.488 -17.804 1.00 51.12 98 PHE A C 1
ATOM 762 O O . PHE A 1 98 ? 6.675 -6.726 -17.483 1.00 51.12 98 PHE A O 1
ATOM 769 N N . GLY A 1 99 ? 7.383 -8.533 -18.607 1.00 47.34 99 GLY A N 1
ATOM 770 C CA . GLY A 1 99 ? 6.061 -8.967 -19.041 1.00 47.34 99 GLY A CA 1
ATOM 771 C C . GLY A 1 99 ? 5.567 -10.149 -18.217 1.00 47.34 99 GLY A C 1
ATOM 772 O O . GLY A 1 99 ? 6.047 -11.267 -18.419 1.00 47.34 99 GLY A O 1
ATOM 773 N N . LYS A 1 100 ? 4.590 -9.898 -17.334 1.00 45.34 100 LYS A N 1
ATOM 774 C CA . LYS A 1 100 ? 3.338 -10.673 -17.160 1.00 45.34 100 LYS A CA 1
ATOM 775 C C . LYS A 1 100 ? 2.691 -10.373 -15.803 1.00 45.34 100 LYS A C 1
ATOM 777 O O . LYS A 1 100 ? 2.936 -11.067 -14.819 1.00 45.34 100 LYS A O 1
ATOM 782 N N . CYS A 1 101 ? 1.691 -9.494 -15.819 1.00 39.72 101 CYS A N 1
ATOM 783 C CA . CYS A 1 101 ? 0.495 -9.652 -14.992 1.00 39.72 101 CYS A CA 1
ATOM 784 C C . CYS A 1 101 ? -0.637 -10.247 -15.851 1.00 39.72 101 CYS A C 1
ATOM 786 O O . CYS A 1 101 ? -1.526 -9.547 -16.323 1.00 39.72 101 CYS A O 1
ATOM 788 N N . SER A 1 102 ? -0.609 -11.559 -16.104 1.00 40.72 102 SER A N 1
ATOM 789 C CA . SER A 1 102 ? -1.789 -12.259 -16.634 1.00 40.72 102 SER A CA 1
ATOM 790 C C . SER A 1 102 ? -2.076 -13.514 -15.816 1.00 40.72 102 SER A C 1
ATOM 792 O O . SER A 1 102 ? -1.373 -14.513 -15.898 1.00 40.72 102 SER A O 1
ATOM 794 N N . ARG A 1 103 ? -3.142 -13.403 -15.011 1.00 36.25 103 ARG A N 1
ATOM 795 C CA . ARG A 1 103 ? -3.854 -14.454 -14.266 1.00 36.25 103 ARG A CA 1
ATOM 796 C C . ARG A 1 103 ? -2.985 -15.392 -13.421 1.00 36.25 103 ARG A C 1
ATOM 798 O O . ARG A 1 103 ? -2.439 -16.385 -13.890 1.00 36.25 103 ARG A O 1
ATOM 805 N N . ALA A 1 104 ? -3.029 -15.141 -12.113 1.00 41.19 104 ALA A N 1
ATOM 806 C CA . ALA A 1 104 ? -2.672 -16.087 -11.067 1.00 41.19 104 ALA A CA 1
ATOM 807 C C . ALA A 1 104 ? -3.217 -17.497 -11.359 1.00 41.19 104 ALA A C 1
ATOM 809 O O . ALA A 1 104 ? -4.432 -17.714 -11.365 1.00 41.19 104 ALA A O 1
ATOM 810 N N . ARG A 1 105 ? -2.311 -18.458 -11.590 1.00 31.52 105 ARG A N 1
ATOM 811 C CA . ARG A 1 105 ? -2.550 -19.888 -11.332 1.00 31.52 105 ARG A CA 1
ATOM 812 C C . ARG A 1 105 ? -1.266 -20.737 -11.298 1.00 31.52 105 ARG A C 1
ATOM 814 O O . ARG A 1 105 ? -1.217 -21.807 -11.892 1.00 31.52 105 ARG A O 1
ATOM 821 N N . ARG A 1 106 ? -0.229 -20.287 -10.585 1.00 28.34 106 ARG A N 1
ATOM 822 C CA . ARG A 1 106 ? 0.704 -21.143 -9.817 1.00 28.34 106 ARG A CA 1
ATOM 823 C C . ARG A 1 106 ? 1.756 -20.279 -9.133 1.00 28.34 106 ARG A C 1
ATOM 825 O O . ARG A 1 106 ? 2.294 -19.362 -9.740 1.00 28.34 106 ARG A O 1
ATOM 832 N N . ALA A 1 107 ? 2.003 -20.583 -7.865 1.00 38.16 107 ALA A N 1
ATOM 833 C CA . ALA A 1 107 ? 2.996 -19.932 -7.032 1.00 38.16 107 ALA A CA 1
ATOM 834 C C . ALA A 1 107 ? 4.391 -19.995 -7.679 1.00 38.16 107 ALA A C 1
ATOM 836 O O . ALA A 1 107 ? 4.917 -21.080 -7.920 1.00 38.16 107 ALA A O 1
ATOM 837 N N . SER A 1 108 ? 4.982 -18.827 -7.923 1.00 36.19 108 SER A N 1
ATOM 838 C CA . SER A 1 108 ? 6.428 -18.643 -8.047 1.00 36.19 108 SER A CA 1
ATOM 839 C C . SER A 1 108 ? 6.821 -17.466 -7.140 1.00 36.19 108 SER A C 1
ATOM 841 O O . SER A 1 108 ? 6.141 -16.439 -7.201 1.00 36.19 108 SER A O 1
ATOM 843 N N . PRO A 1 109 ? 7.858 -17.560 -6.282 1.00 37.47 109 PRO A N 1
ATOM 844 C CA . PRO A 1 109 ? 8.086 -16.602 -5.189 1.00 37.47 109 PRO A CA 1
ATOM 845 C C . PRO A 1 109 ? 8.705 -15.258 -5.607 1.00 37.47 109 PRO A C 1
ATOM 847 O O . PRO A 1 109 ? 9.219 -14.530 -4.764 1.00 37.47 109 PRO A O 1
ATOM 850 N N . ARG A 1 110 ? 8.713 -14.911 -6.895 1.00 37.53 110 ARG A N 1
ATOM 851 C CA . ARG A 1 110 ? 9.302 -13.657 -7.390 1.00 37.53 110 ARG A CA 1
ATOM 852 C C . ARG A 1 110 ? 8.360 -12.974 -8.374 1.00 37.53 110 ARG A C 1
ATOM 854 O O . ARG A 1 110 ? 8.665 -12.833 -9.551 1.00 37.53 110 ARG A O 1
ATOM 861 N N . ALA A 1 111 ? 7.188 -12.584 -7.879 1.00 40.81 111 ALA A N 1
ATOM 862 C CA . ALA A 1 111 ? 6.267 -11.734 -8.617 1.00 40.81 111 ALA A CA 1
ATOM 863 C C . ALA A 1 111 ? 6.688 -10.266 -8.457 1.00 40.81 111 ALA A C 1
ATOM 865 O O . ALA A 1 111 ? 6.677 -9.691 -7.370 1.00 40.81 111 ALA A O 1
ATOM 866 N N . THR A 1 112 ? 7.102 -9.716 -9.588 1.00 49.72 112 THR A N 1
ATOM 867 C CA . THR A 1 112 ? 7.249 -8.309 -9.951 1.00 49.72 112 THR A CA 1
ATOM 868 C C . THR A 1 112 ? 6.254 -7.375 -9.246 1.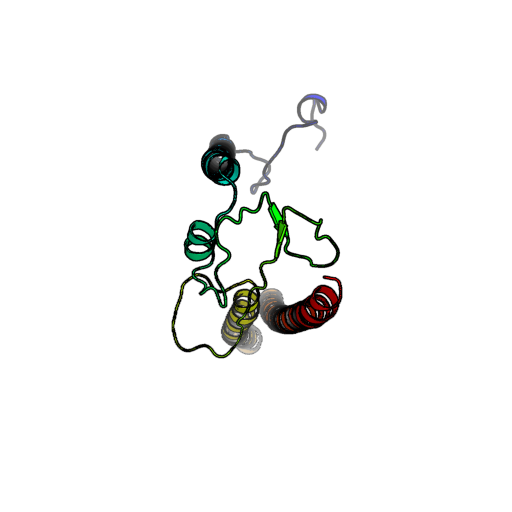00 49.72 112 THR A C 1
ATOM 870 O O . THR A 1 112 ? 5.079 -7.693 -9.093 1.00 49.72 112 THR A O 1
ATOM 873 N N . HIS A 1 113 ? 6.753 -6.194 -8.862 1.00 48.19 113 HIS A N 1
ATOM 874 C CA . HIS A 1 113 ? 6.140 -5.043 -8.164 1.00 48.19 113 HIS A CA 1
ATOM 875 C C . HIS A 1 113 ? 4.616 -4.802 -8.333 1.00 48.19 113 HIS A C 1
ATOM 877 O O . HIS A 1 113 ? 3.964 -4.237 -7.455 1.00 48.19 113 HIS A O 1
ATOM 883 N N . CYS A 1 114 ? 4.024 -5.224 -9.449 1.00 49.75 114 CYS A N 1
ATOM 884 C CA . CYS A 1 114 ? 2.587 -5.180 -9.701 1.00 49.75 114 CYS A CA 1
ATOM 885 C C . CYS A 1 114 ? 1.769 -6.129 -8.797 1.00 49.75 114 CYS A C 1
ATOM 887 O O . CYS A 1 114 ? 0.699 -5.750 -8.317 1.00 49.75 114 CYS A O 1
ATOM 889 N N . GLY A 1 115 ? 2.255 -7.350 -8.546 1.00 61.53 115 GLY A N 1
ATOM 890 C CA . GLY A 1 115 ? 1.559 -8.328 -7.698 1.00 61.53 115 GLY A CA 1
ATOM 891 C C . GLY A 1 115 ? 1.502 -7.881 -6.238 1.00 61.53 115 GLY A C 1
ATOM 892 O O . GLY A 1 115 ? 0.455 -7.956 -5.602 1.00 61.53 115 GLY A O 1
ATOM 893 N N . SER A 1 116 ? 2.589 -7.280 -5.742 1.00 71.62 116 SER A N 1
ATOM 894 C CA . SER A 1 116 ? 2.692 -6.861 -4.343 1.00 71.62 116 SER A CA 1
ATOM 895 C C . SER A 1 116 ? 1.672 -5.799 -3.929 1.00 71.62 116 SER A C 1
ATOM 897 O O . SER A 1 116 ? 1.216 -5.825 -2.790 1.00 71.62 116 SER A O 1
ATOM 899 N N . GLY A 1 117 ? 1.302 -4.872 -4.823 1.00 78.69 117 GLY A N 1
ATOM 900 C CA . GLY A 1 117 ? 0.303 -3.838 -4.519 1.00 78.69 117 GLY A CA 1
ATOM 901 C C . GLY A 1 117 ? -1.106 -4.417 -4.376 1.00 78.69 117 GLY A C 1
ATOM 902 O O . GLY A 1 117 ? -1.811 -4.123 -3.412 1.00 78.69 117 GLY A O 1
ATOM 903 N N . LEU A 1 118 ? -1.486 -5.313 -5.290 1.00 84.38 118 LEU A N 1
ATOM 904 C CA . LEU A 1 118 ? -2.784 -5.991 -5.252 1.00 84.38 118 LEU A CA 1
ATOM 905 C C . LEU A 1 118 ? -2.880 -6.992 -4.093 1.00 84.38 118 LEU A C 1
ATOM 907 O O . LEU A 1 118 ? -3.923 -7.066 -3.443 1.00 84.38 118 LEU A O 1
ATOM 911 N N . ASP A 1 119 ? -1.793 -7.700 -3.784 1.00 85.06 119 ASP A N 1
ATOM 912 C CA . ASP A 1 119 ? -1.728 -8.603 -2.632 1.00 85.06 119 ASP A CA 1
ATOM 913 C C . ASP A 1 119 ? -1.848 -7.831 -1.309 1.00 85.06 119 ASP A C 1
ATOM 915 O O . ASP A 1 119 ? -2.589 -8.243 -0.415 1.00 85.06 119 ASP A O 1
ATOM 919 N N . ARG A 1 120 ? -1.183 -6.671 -1.191 1.00 85.88 120 ARG A N 1
ATOM 920 C CA . ARG A 1 120 ? -1.336 -5.760 -0.040 1.00 85.88 120 ARG A CA 1
ATOM 921 C C . ARG A 1 120 ? -2.760 -5.237 0.083 1.00 85.88 120 ARG A C 1
ATOM 923 O O . ARG A 1 120 ? -3.289 -5.203 1.190 1.00 85.88 120 ARG A O 1
ATOM 930 N N . ALA A 1 121 ? -3.399 -4.871 -1.027 1.00 90.31 121 ALA A N 1
ATOM 931 C CA . ALA A 1 121 ? -4.800 -4.464 -1.006 1.00 90.31 121 ALA A CA 1
ATOM 932 C C . ALA A 1 121 ? -5.701 -5.585 -0.464 1.00 90.31 121 ALA A C 1
ATOM 934 O O . ALA A 1 121 ? -6.526 -5.343 0.410 1.00 90.31 121 ALA A O 1
ATOM 935 N N . GLU A 1 122 ? -5.502 -6.830 -0.900 1.00 91.88 122 GLU A N 1
ATOM 936 C CA . GLU A 1 122 ? -6.284 -7.963 -0.394 1.00 91.88 122 GLU A CA 1
ATOM 937 C C . GLU A 1 122 ? -6.027 -8.242 1.099 1.00 91.88 122 GLU A C 1
ATOM 939 O O . GLU A 1 122 ? -6.950 -8.600 1.831 1.00 91.88 122 GLU A O 1
ATOM 944 N N . GLN A 1 123 ? -4.802 -8.026 1.586 1.00 91.69 123 GLN A N 1
ATOM 945 C CA . GLN A 1 123 ? -4.496 -8.107 3.019 1.00 91.69 123 GLN A CA 1
ATOM 946 C C . GLN A 1 123 ? -5.243 -7.036 3.822 1.00 91.69 123 GLN A C 1
ATOM 948 O O . GLN A 1 123 ? -5.904 -7.371 4.806 1.00 91.69 123 GLN A O 1
ATOM 953 N N . TYR A 1 124 ? -5.207 -5.773 3.385 1.00 93.0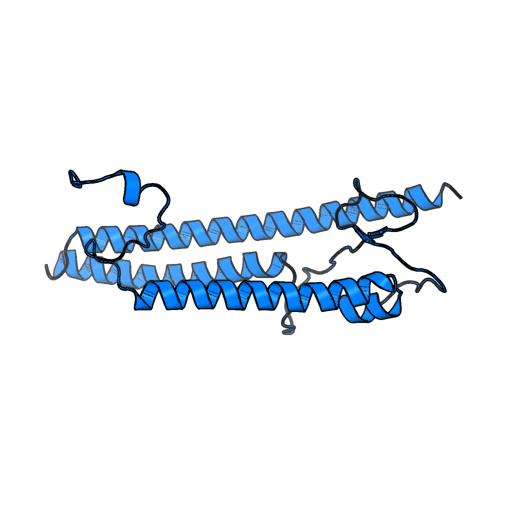0 124 TYR A N 1
ATOM 954 C CA . TYR A 1 124 ? -5.946 -4.691 4.045 1.00 93.00 124 TYR A CA 1
ATOM 955 C C . TYR A 1 124 ? -7.457 -4.900 3.997 1.00 93.00 124 TYR A C 1
ATOM 957 O O . TYR A 1 124 ? -8.144 -4.571 4.961 1.00 93.00 124 TYR A O 1
ATOM 965 N N . LYS A 1 125 ? -7.979 -5.513 2.931 1.00 94.25 125 LYS A N 1
ATOM 966 C CA . LYS A 1 125 ? -9.392 -5.888 2.841 1.00 94.25 125 LYS A CA 1
ATOM 967 C C . LYS A 1 125 ? -9.778 -6.885 3.932 1.00 94.25 125 LYS A C 1
ATOM 969 O O . LYS A 1 125 ? -10.790 -6.703 4.604 1.00 94.25 125 LYS A O 1
ATOM 974 N N . ARG A 1 126 ? -8.971 -7.933 4.129 1.00 92.88 126 ARG A N 1
ATOM 975 C CA . ARG A 1 126 ? -9.196 -8.920 5.200 1.00 92.88 126 ARG A CA 1
ATOM 976 C C . ARG A 1 126 ? -9.098 -8.272 6.577 1.00 92.88 126 ARG A C 1
ATOM 978 O O . ARG A 1 126 ? -9.985 -8.465 7.401 1.00 92.88 126 ARG A O 1
ATOM 985 N N . LEU A 1 127 ? -8.082 -7.434 6.780 1.00 92.75 127 LEU A N 1
ATOM 986 C CA . LEU A 1 127 ? -7.893 -6.700 8.028 1.00 92.75 127 LEU A CA 1
ATOM 987 C C . LEU A 1 127 ? -9.044 -5.717 8.306 1.00 92.75 127 LEU A C 1
ATOM 989 O O . LEU A 1 127 ? -9.453 -5.552 9.452 1.00 92.75 127 LEU A O 1
ATOM 993 N N . SER A 1 128 ? -9.613 -5.093 7.273 1.00 93.00 128 SER A N 1
ATOM 994 C CA . SER A 1 128 ? -10.793 -4.227 7.393 1.00 93.00 128 SER A CA 1
ATOM 995 C C . SER A 1 128 ? -12.008 -5.006 7.916 1.00 93.00 128 SER A C 1
ATOM 997 O O . SER A 1 128 ? -12.692 -4.533 8.822 1.00 93.00 128 SER A O 1
ATOM 999 N N . VAL A 1 129 ? -12.223 -6.242 7.447 1.00 94.12 129 VAL A N 1
ATOM 1000 C CA . VAL A 1 129 ? -13.293 -7.122 7.957 1.00 94.12 129 VAL A CA 1
ATOM 1001 C C . VAL A 1 129 ? -13.069 -7.497 9.424 1.00 94.12 129 VAL A C 1
ATOM 1003 O O . VAL A 1 129 ? -14.009 -7.460 10.215 1.00 94.12 129 VAL A O 1
ATOM 1006 N N . GLU A 1 130 ? -11.838 -7.839 9.807 1.00 92.56 130 GLU A N 1
ATOM 1007 C CA . GLU A 1 130 ? -11.506 -8.171 11.200 1.00 92.56 130 GLU A CA 1
ATOM 1008 C C . GLU A 1 130 ? -11.673 -6.957 12.125 1.00 92.56 130 GLU A C 1
ATOM 1010 O O . GLU A 1 130 ? -12.302 -7.047 13.181 1.00 92.56 130 GLU A O 1
ATOM 1015 N N . THR A 1 131 ? -11.183 -5.790 11.705 1.00 94.06 131 THR A N 1
ATOM 1016 C CA . THR A 1 131 ? -11.320 -4.543 12.475 1.00 94.06 131 THR A CA 1
ATOM 1017 C C . THR A 1 131 ? -12.762 -4.043 12.554 1.00 94.06 131 THR A C 1
ATOM 1019 O O . THR A 1 131 ? -13.136 -3.458 13.569 1.00 94.06 131 THR A O 1
ATOM 1022 N N . ASP A 1 132 ? -13.617 -4.349 11.573 1.00 95.25 132 ASP A N 1
ATOM 1023 C CA . ASP A 1 132 ? -15.056 -4.063 11.654 1.00 95.25 132 ASP A CA 1
ATOM 1024 C C . ASP A 1 132 ? -15.747 -4.854 12.778 1.00 95.25 132 ASP A C 1
ATOM 1026 O O . ASP A 1 132 ? -16.628 -4.330 13.465 1.00 95.25 132 ASP A O 1
ATOM 1030 N N . GLN A 1 133 ? -15.325 -6.100 13.021 1.00 95.19 133 GLN A N 1
ATOM 1031 C CA . GLN A 1 133 ? -15.847 -6.891 14.140 1.00 95.19 133 GLN A CA 1
ATOM 1032 C C . GLN A 1 133 ? -15.454 -6.275 15.486 1.00 95.19 133 GLN A C 1
ATOM 1034 O O . GLN A 1 133 ? -16.297 -6.164 16.378 1.00 95.19 133 GLN A O 1
ATOM 1039 N N . VAL A 1 134 ? -14.202 -5.826 15.619 1.00 93.38 134 VAL A N 1
ATOM 1040 C CA . VAL A 1 134 ? -13.713 -5.145 16.830 1.00 93.38 134 VAL A CA 1
ATOM 1041 C C . VAL A 1 134 ? -14.474 -3.842 17.057 1.00 93.38 134 VAL A C 1
ATOM 1043 O O . VAL A 1 134 ? -14.964 -3.609 18.161 1.00 93.38 134 VAL A O 1
ATOM 1046 N N . ARG A 1 135 ? -14.649 -3.034 16.005 1.00 94.81 135 ARG A N 1
ATOM 1047 C CA . ARG A 1 135 ? -15.420 -1.785 16.035 1.00 94.81 135 ARG A CA 1
ATOM 1048 C C . ARG A 1 135 ? -16.843 -2.015 16.550 1.00 94.81 135 ARG A C 1
ATOM 1050 O O . ARG A 1 135 ? -17.286 -1.314 17.458 1.00 94.81 135 ARG A O 1
ATOM 1057 N N . LYS A 1 136 ? -17.541 -3.028 16.023 1.00 94.94 136 LYS A N 1
ATOM 1058 C CA . LYS A 1 136 ? -18.892 -3.409 16.474 1.00 94.94 136 LYS A CA 1
ATOM 1059 C C . LYS A 1 136 ? -18.896 -3.878 17.927 1.00 94.94 136 LYS A C 1
ATOM 1061 O O . LYS A 1 136 ? -19.702 -3.398 18.715 1.00 94.94 136 LYS A O 1
ATOM 1066 N N . ALA A 1 137 ? -17.972 -4.758 18.308 1.00 94.00 137 ALA A N 1
ATOM 1067 C CA . ALA A 1 137 ? -17.884 -5.256 19.679 1.00 94.00 137 ALA A CA 1
ATOM 1068 C C . ALA A 1 137 ? -17.607 -4.132 20.693 1.00 94.00 137 ALA A C 1
ATOM 1070 O O . ALA A 1 137 ? -18.177 -4.125 21.783 1.00 94.00 137 ALA A O 1
ATOM 1071 N N . PHE A 1 138 ? -16.754 -3.168 20.340 1.00 93.75 138 PHE A N 1
ATOM 1072 C CA . PHE A 1 138 ? -16.439 -2.028 21.201 1.00 93.75 138 PHE A CA 1
ATOM 1073 C C . PHE A 1 138 ? -17.635 -1.088 21.332 1.00 93.75 138 PHE A C 1
ATOM 1075 O O . PHE A 1 138 ? -17.925 -0.635 22.440 1.00 93.75 138 PHE A O 1
ATOM 1082 N N . PHE A 1 139 ? -18.360 -0.850 20.235 1.00 95.44 139 PHE A N 1
ATOM 1083 C CA . PHE A 1 139 ? -19.595 -0.072 20.252 1.00 95.44 139 PHE A CA 1
ATOM 1084 C C . PHE A 1 139 ? -20.647 -0.696 21.180 1.00 95.44 139 PHE A C 1
ATOM 1086 O O . PHE A 1 139 ? -21.162 -0.010 22.059 1.00 95.44 139 PHE A O 1
ATOM 1093 N N . GLU A 1 140 ? -20.895 -2.004 21.067 1.00 94.50 140 GLU A N 1
ATOM 1094 C CA . GLU A 1 140 ? -21.828 -2.741 21.934 1.00 94.50 140 GLU A CA 1
ATOM 1095 C C . GLU A 1 140 ? -21.418 -2.666 23.418 1.00 94.50 140 GLU A C 1
ATOM 1097 O O . GLU A 1 140 ? -22.241 -2.414 24.303 1.00 94.50 140 GLU A O 1
ATOM 1102 N N . GLN A 1 141 ? -20.122 -2.827 23.713 1.00 93.06 141 GLN A N 1
ATOM 1103 C CA . GLN A 1 141 ? -19.594 -2.749 25.080 1.00 93.06 141 GLN A CA 1
ATOM 1104 C C . GLN A 1 141 ? -19.684 -1.351 25.695 1.00 93.06 141 GLN A C 1
ATOM 1106 O O . GLN A 1 141 ? -19.864 -1.223 26.910 1.00 93.06 141 GLN A O 1
ATOM 1111 N N . TRP A 1 142 ? -19.539 -0.311 24.882 1.00 94.12 142 TRP A N 1
ATOM 1112 C CA . TRP A 1 142 ? -19.706 1.067 25.322 1.00 94.12 142 TRP A CA 1
ATOM 1113 C C . TRP A 1 142 ? -21.187 1.411 25.517 1.00 94.12 142 TRP A C 1
ATOM 1115 O O . TRP A 1 142 ? -21.555 1.897 26.586 1.00 94.12 142 TRP A O 1
ATOM 1125 N N . TYR A 1 143 ? -22.035 1.098 24.534 1.00 92.50 143 TYR A N 1
ATOM 1126 C CA . TYR A 1 143 ? -23.440 1.506 24.511 1.00 92.50 143 TYR A CA 1
ATOM 1127 C C . TYR A 1 143 ? -24.303 0.741 25.523 1.00 92.50 143 TYR A C 1
ATOM 1129 O O . TYR A 1 143 ? -25.105 1.348 26.230 1.00 92.50 143 TYR A O 1
ATOM 1137 N N . HIS A 1 144 ? -24.126 -0.580 25.635 1.00 93.00 144 HIS A N 1
ATOM 1138 C CA . HIS A 1 144 ? -24.978 -1.413 26.491 1.00 93.00 144 HIS A CA 1
ATOM 1139 C C . HIS A 1 144 ? -24.348 -1.789 27.832 1.00 93.00 144 HIS A C 1
ATOM 1141 O O . HIS A 1 144 ? -25.064 -1.969 28.814 1.00 93.00 144 HIS A O 1
ATOM 1147 N N . LEU A 1 145 ? -23.023 -1.947 27.889 1.00 89.69 145 LEU A N 1
ATOM 1148 C CA . LEU A 1 145 ? -22.349 -2.512 29.065 1.00 89.69 145 LEU A CA 1
ATOM 1149 C C . LEU A 1 145 ? -21.602 -1.463 29.901 1.00 89.69 145 LEU A C 1
ATOM 1151 O O . LEU A 1 145 ? -21.221 -1.769 31.029 1.00 89.69 145 LEU A O 1
ATOM 1155 N N . GLY A 1 146 ? -21.353 -0.260 29.366 1.00 87.75 146 GLY A N 1
ATOM 1156 C CA . GLY A 1 146 ? -20.569 0.789 30.033 1.00 87.75 146 GLY A CA 1
ATOM 1157 C C . GLY A 1 146 ? -19.133 0.371 30.390 1.00 87.75 146 GLY A C 1
ATOM 1158 O O . GLY A 1 146 ? -18.500 0.998 31.235 1.00 87.75 146 GLY A O 1
ATOM 1159 N N . LYS A 1 147 ? -18.614 -0.710 29.786 1.00 86.31 147 LYS A N 1
ATOM 1160 C CA . LYS A 1 147 ? -17.309 -1.314 30.129 1.00 86.31 147 LYS A CA 1
ATOM 1161 C C . LYS A 1 147 ? -16.137 -0.763 29.317 1.00 86.31 147 LYS A C 1
ATOM 1163 O O . LYS A 1 147 ? -14.989 -1.094 29.604 1.00 86.31 147 LYS A O 1
ATOM 1168 N N . ARG A 1 148 ? -16.419 0.041 28.294 1.00 91.00 148 ARG A N 1
ATOM 1169 C CA . ARG A 1 148 ? -15.435 0.644 27.391 1.00 91.00 148 ARG A CA 1
ATOM 1170 C C . ARG A 1 148 ? -15.647 2.140 27.291 1.00 91.00 148 ARG A C 1
ATOM 1172 O O . ARG A 1 148 ? -16.754 2.626 27.500 1.00 91.00 148 ARG A O 1
ATOM 1179 N N . THR A 1 149 ? -14.578 2.869 26.994 1.00 93.69 149 THR A N 1
ATOM 1180 C CA . THR A 1 149 ? -14.648 4.324 26.839 1.00 93.69 149 THR A CA 1
ATOM 1181 C C . THR A 1 149 ? -15.063 4.693 25.417 1.00 93.69 149 THR A C 1
ATOM 1183 O O . THR A 1 149 ? -14.801 3.947 24.476 1.00 93.69 149 THR A O 1
ATOM 1186 N N . LEU A 1 150 ? -15.659 5.876 25.239 1.00 92.44 150 LEU A N 1
ATOM 1187 C CA . LEU A 1 150 ? -15.923 6.418 23.900 1.00 92.44 150 LEU A CA 1
ATOM 1188 C C . LEU A 1 150 ? -14.625 6.567 23.087 1.00 92.44 150 LEU A C 1
ATOM 1190 O O . LEU A 1 150 ? -14.626 6.361 21.879 1.00 92.44 150 LEU A O 1
ATOM 1194 N N . LEU A 1 151 ? -13.508 6.878 23.753 1.00 94.81 151 LEU A N 1
ATOM 1195 C CA . LEU A 1 151 ? -12.199 6.965 23.112 1.00 94.81 151 LEU A CA 1
ATOM 1196 C C . LEU A 1 151 ? -11.790 5.629 22.473 1.00 94.81 151 LEU A C 1
ATOM 1198 O O . LEU A 1 151 ? -11.316 5.630 21.343 1.00 94.81 151 LEU A O 1
ATOM 1202 N N . ASP A 1 152 ? -12.023 4.500 23.150 1.00 92.25 152 ASP A N 1
ATOM 1203 C CA . ASP A 1 152 ? -11.733 3.171 22.593 1.00 92.25 152 ASP A CA 1
ATOM 1204 C C . ASP A 1 152 ? -12.563 2.889 21.330 1.00 92.25 152 ASP A C 1
ATOM 1206 O O . ASP A 1 152 ? -12.046 2.329 20.364 1.00 92.25 152 ASP A O 1
ATOM 1210 N N . VAL A 1 153 ? -13.839 3.298 21.320 1.00 93.31 153 VAL A N 1
ATOM 1211 C CA . VAL A 1 153 ? -14.732 3.147 20.156 1.00 93.31 153 VAL A CA 1
ATOM 1212 C C . VAL A 1 153 ? -14.218 3.968 18.975 1.00 93.31 153 VAL A C 1
ATOM 1214 O O . VAL A 1 153 ? -14.107 3.444 17.869 1.00 93.31 153 VAL A O 1
ATOM 1217 N N . LEU A 1 154 ? -13.852 5.229 19.215 1.00 95.88 154 LEU A N 1
ATOM 1218 C CA . LEU A 1 154 ? -13.333 6.120 18.175 1.00 95.88 154 LEU A CA 1
ATOM 1219 C C . LEU A 1 154 ? -11.987 5.645 17.620 1.00 95.88 154 LEU A C 1
ATOM 1221 O O . LEU A 1 154 ? -11.752 5.763 16.420 1.00 95.88 154 LEU A O 1
ATOM 1225 N N . LEU A 1 155 ? -11.116 5.085 18.464 1.00 94.75 155 LEU A N 1
ATOM 1226 C CA . LEU A 1 155 ? -9.856 4.488 18.016 1.00 94.75 155 LEU A CA 1
ATOM 1227 C C . LEU A 1 155 ? -10.108 3.272 17.118 1.00 94.75 155 LEU A C 1
ATOM 1229 O O . LEU A 1 155 ? -9.565 3.215 16.019 1.00 94.7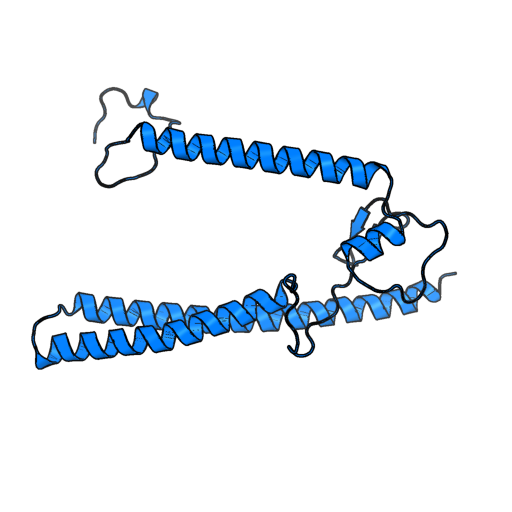5 155 LEU A O 1
ATOM 1233 N N . ALA A 1 156 ? -10.985 2.352 17.532 1.00 94.00 156 ALA A N 1
ATOM 1234 C CA . ALA A 1 156 ? -11.332 1.183 16.722 1.00 94.00 156 ALA A CA 1
ATOM 1235 C C . ALA A 1 156 ? -11.979 1.571 15.379 1.00 94.00 156 ALA A C 1
ATOM 1237 O O . ALA A 1 156 ? -11.733 0.939 14.351 1.00 94.00 156 ALA A O 1
ATOM 1238 N N . GLU A 1 157 ? -12.796 2.623 15.373 1.00 95.69 157 GLU A N 1
ATOM 1239 C CA . GLU A 1 157 ? -13.398 3.157 14.156 1.00 95.69 157 GLU A CA 1
ATOM 1240 C C . GLU A 1 157 ? -12.358 3.819 13.237 1.00 95.69 157 GLU A C 1
ATOM 1242 O O . GLU A 1 157 ? -12.331 3.539 12.036 1.00 95.69 157 GLU A O 1
ATOM 1247 N N . ASN A 1 158 ? -11.448 4.621 13.793 1.00 96.44 158 ASN A N 1
ATOM 1248 C CA . ASN A 1 158 ? -10.345 5.215 13.041 1.00 96.44 158 ASN A CA 1
ATOM 1249 C C . ASN A 1 158 ? -9.423 4.148 12.426 1.00 96.44 158 ASN A C 1
ATOM 1251 O O . ASN A 1 158 ? -9.045 4.267 11.260 1.00 96.44 158 ASN A O 1
ATOM 1255 N N . ASP A 1 159 ? -9.107 3.086 13.166 1.00 94.88 159 ASP A N 1
ATOM 1256 C CA . ASP A 1 159 ? -8.282 1.979 12.675 1.00 94.88 159 ASP A CA 1
ATOM 1257 C C . ASP A 1 159 ? -8.958 1.247 11.503 1.00 94.88 159 ASP A C 1
ATOM 1259 O O . ASP A 1 159 ? -8.319 0.961 10.485 1.00 94.88 159 ASP A O 1
ATOM 1263 N N . HIS A 1 160 ? -10.270 0.998 11.595 1.00 95.56 160 HIS A N 1
ATOM 1264 C CA . HIS A 1 160 ? -11.046 0.393 10.510 1.00 95.56 160 HIS A CA 1
ATOM 1265 C C . HIS A 1 160 ? -11.041 1.258 9.237 1.00 95.56 160 HIS A C 1
ATOM 1267 O O . HIS A 1 160 ? -10.801 0.752 8.131 1.00 95.56 160 HIS A O 1
ATOM 1273 N N . TYR A 1 161 ? -11.256 2.570 9.370 1.00 96.12 161 TYR A N 1
ATOM 1274 C CA . TYR A 1 161 ? -11.188 3.478 8.223 1.00 96.12 161 TYR A CA 1
ATOM 1275 C C . TYR A 1 161 ? -9.770 3.589 7.659 1.00 96.12 161 TYR A C 1
ATOM 1277 O O . 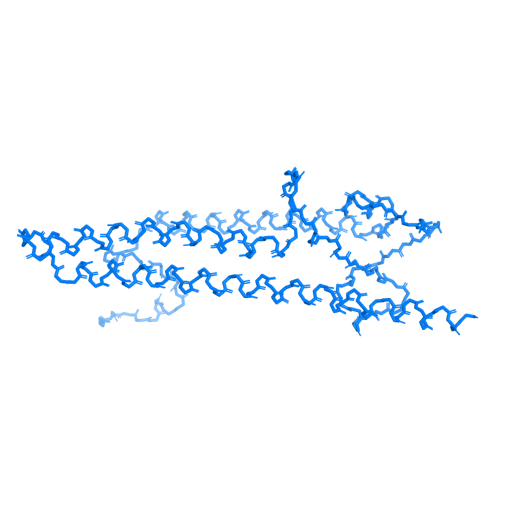TYR A 1 161 ? -9.605 3.575 6.439 1.00 96.12 161 TYR A O 1
ATOM 1285 N N . GLY A 1 162 ? -8.741 3.616 8.510 1.00 96.25 162 GLY A N 1
ATOM 1286 C CA . GLY A 1 162 ? -7.340 3.620 8.086 1.00 96.25 162 GLY A CA 1
ATOM 1287 C C . GLY A 1 162 ? -6.978 2.399 7.233 1.00 96.25 162 GLY A C 1
ATOM 1288 O O . GLY A 1 162 ? -6.338 2.532 6.183 1.00 96.25 162 GLY A O 1
ATOM 1289 N N . ASN A 1 163 ? -7.460 1.216 7.623 1.00 93.56 163 ASN A N 1
ATOM 1290 C CA . ASN A 1 163 ? -7.295 -0.012 6.841 1.00 93.56 163 ASN A CA 1
ATOM 1291 C C . ASN A 1 163 ? -8.051 0.043 5.510 1.00 93.56 163 ASN A C 1
ATOM 1293 O O . ASN A 1 163 ? -7.509 -0.352 4.479 1.00 93.56 163 ASN A O 1
ATOM 1297 N N . SER A 1 164 ? -9.270 0.580 5.513 1.00 94.19 164 SER A N 1
ATOM 1298 C CA . SER A 1 164 ? -10.101 0.696 4.308 1.00 94.19 164 SER A CA 1
ATOM 1299 C C . SER A 1 164 ? -9.504 1.675 3.289 1.00 94.19 164 SER A C 1
ATOM 1301 O O . SER A 1 164 ? -9.442 1.380 2.098 1.00 94.19 164 SER A O 1
ATOM 1303 N N . VAL A 1 165 ? -8.966 2.809 3.748 1.00 96.81 165 VAL A N 1
ATOM 1304 C CA . VAL A 1 165 ? -8.223 3.750 2.891 1.00 96.81 165 VAL A CA 1
ATOM 1305 C C . VAL A 1 165 ? -6.961 3.092 2.332 1.00 96.81 165 VAL A C 1
ATOM 1307 O O . VAL A 1 165 ? -6.668 3.221 1.143 1.00 96.81 165 VAL A O 1
ATOM 1310 N N . SER A 1 166 ? -6.229 2.348 3.165 1.00 93.31 166 SER A N 1
ATOM 1311 C CA . SER A 1 166 ? -5.019 1.641 2.735 1.00 93.31 166 SER A CA 1
ATOM 1312 C C . SER A 1 166 ? -5.318 0.581 1.671 1.00 93.31 166 SER A C 1
ATOM 1314 O O . SER A 1 166 ? -4.562 0.465 0.706 1.00 93.31 166 SER A O 1
ATOM 1316 N N . GLU A 1 167 ? -6.425 -0.157 1.792 1.00 94.94 167 GLU A N 1
ATOM 1317 C CA . GLU A 1 167 ? -6.877 -1.110 0.770 1.00 94.94 167 GLU A CA 1
ATOM 1318 C C . GLU A 1 167 ? -7.069 -0.429 -0.589 1.00 94.94 167 GLU A C 1
ATOM 1320 O O . GLU A 1 167 ? -6.499 -0.861 -1.596 1.00 94.94 167 GLU A O 1
ATOM 1325 N N . VAL A 1 168 ? -7.845 0.656 -0.602 1.00 94.94 168 VAL A N 1
ATOM 1326 C CA . VAL A 1 168 ? -8.205 1.390 -1.817 1.00 94.94 168 VAL A CA 1
ATOM 1327 C C . VAL A 1 168 ? -6.963 1.971 -2.488 1.00 94.94 168 VAL A C 1
ATOM 1329 O O . VAL A 1 168 ? -6.761 1.753 -3.684 1.00 94.94 168 VAL A O 1
ATOM 1332 N N . THR A 1 169 ? -6.095 2.637 -1.724 1.00 94.81 169 THR A N 1
ATOM 1333 C CA . THR A 1 169 ? -4.847 3.217 -2.240 1.00 94.81 169 THR A CA 1
ATOM 1334 C C . THR A 1 169 ? -3.959 2.151 -2.877 1.00 94.81 169 THR A C 1
ATOM 1336 O O . THR A 1 169 ? -3.603 2.274 -4.047 1.00 94.81 169 THR A O 1
ATOM 1339 N N . ASN A 1 170 ? -3.678 1.048 -2.168 1.00 90.81 170 ASN A N 1
ATOM 1340 C CA . ASN A 1 170 ? -2.827 -0.017 -2.714 1.00 90.81 170 ASN A CA 1
ATOM 1341 C C . ASN A 1 170 ? -3.462 -0.680 -3.954 1.00 90.81 170 ASN A C 1
ATOM 1343 O O . ASN A 1 170 ? -2.745 -1.090 -4.871 1.00 90.81 170 ASN A O 1
ATOM 1347 N N . ARG A 1 171 ? -4.799 -0.769 -4.022 1.00 92.31 171 ARG A N 1
ATOM 1348 C CA . ARG A 1 171 ? -5.499 -1.306 -5.198 1.00 92.31 171 ARG A CA 1
ATOM 1349 C C . ARG A 1 171 ? -5.346 -0.390 -6.414 1.00 92.31 171 ARG A C 1
ATOM 1351 O O . ARG A 1 171 ? -5.029 -0.887 -7.496 1.00 92.31 171 ARG A O 1
ATOM 1358 N N . PHE A 1 172 ? -5.522 0.921 -6.247 1.00 93.25 172 PHE A N 1
ATOM 1359 C CA . PHE A 1 172 ? -5.313 1.888 -7.329 1.00 93.25 172 PHE A CA 1
ATOM 1360 C C . PHE A 1 172 ? -3.850 1.969 -7.763 1.00 93.25 172 PHE A C 1
ATOM 1362 O O . PHE A 1 172 ? -3.583 1.975 -8.965 1.00 93.25 172 PHE A O 1
ATOM 1369 N N . ASP A 1 173 ? -2.910 1.938 -6.821 1.00 88.00 173 ASP A N 1
ATOM 1370 C CA . ASP A 1 173 ? -1.478 1.889 -7.126 1.00 88.00 173 ASP A CA 1
ATOM 1371 C C . ASP A 1 173 ? -1.120 0.637 -7.937 1.00 88.00 173 ASP A C 1
ATOM 1373 O O . ASP A 1 173 ? -0.354 0.715 -8.904 1.00 88.00 173 ASP A O 1
ATOM 1377 N N . GLY A 1 174 ? -1.726 -0.507 -7.597 1.00 83.94 174 GLY A N 1
ATOM 1378 C CA . GLY A 1 174 ? -1.618 -1.748 -8.360 1.00 83.94 174 GLY A CA 1
ATOM 1379 C C . GLY A 1 174 ? -2.113 -1.592 -9.800 1.00 83.94 174 GLY A C 1
ATOM 1380 O O . GLY A 1 174 ? -1.389 -1.921 -10.739 1.00 83.94 174 GLY A O 1
ATOM 1381 N N . TYR A 1 175 ? -3.306 -1.028 -10.005 1.00 86.81 175 TYR A N 1
ATOM 1382 C CA . TYR A 1 175 ? -3.837 -0.780 -11.352 1.00 86.81 175 TYR A CA 1
ATOM 1383 C C . TYR A 1 175 ? -2.991 0.219 -12.150 1.00 86.81 175 TYR A C 1
ATOM 1385 O O . TYR A 1 175 ? -2.702 -0.013 -13.325 1.00 86.81 175 TYR A O 1
ATOM 1393 N N . ALA A 1 176 ? -2.533 1.299 -11.518 1.00 85.69 176 ALA A N 1
ATOM 1394 C CA . ALA A 1 176 ? -1.651 2.274 -12.149 1.00 85.69 176 ALA A CA 1
ATOM 1395 C C . ALA A 1 176 ? -0.293 1.660 -12.536 1.00 85.69 176 ALA A C 1
ATOM 1397 O O . ALA A 1 176 ? 0.322 2.083 -13.518 1.00 85.69 176 ALA A O 1
ATOM 1398 N N . ALA A 1 177 ? 0.200 0.672 -11.784 1.00 77.69 177 ALA A N 1
ATOM 1399 C CA . ALA A 1 177 ? 1.398 -0.079 -12.147 1.00 77.69 177 ALA A CA 1
ATOM 1400 C C . ALA A 1 177 ? 1.169 -0.951 -13.395 1.00 77.69 177 ALA A C 1
ATOM 1402 O O . ALA A 1 177 ? 1.975 -0.873 -14.320 1.00 77.69 177 ALA A O 1
ATOM 1403 N N . VAL A 1 178 ? 0.048 -1.685 -13.472 1.00 79.62 178 VAL A N 1
ATOM 1404 C CA . VAL A 1 178 ? -0.329 -2.483 -14.662 1.00 79.62 178 VAL A CA 1
ATOM 1405 C C . VAL A 1 178 ? -0.393 -1.610 -15.916 1.00 79.62 178 VAL A C 1
ATOM 1407 O O . VAL A 1 178 ? 0.169 -1.950 -16.955 1.00 79.62 178 VAL A O 1
ATOM 1410 N N . LEU A 1 179 ? -1.055 -0.454 -15.828 1.00 78.06 179 LEU A N 1
ATOM 1411 C CA . LEU A 1 179 ? -1.198 0.454 -16.969 1.00 78.06 179 LEU A CA 1
ATOM 1412 C C . LEU A 1 179 ? 0.152 1.019 -17.430 1.00 78.06 179 LEU A C 1
ATOM 1414 O O . LEU A 1 179 ? 0.399 1.105 -18.632 1.00 78.06 179 LEU A O 1
ATOM 1418 N N . ARG A 1 180 ? 1.050 1.354 -16.495 1.00 77.81 180 ARG A N 1
ATOM 1419 C CA . ARG A 1 180 ? 2.418 1.791 -16.820 1.00 77.81 180 ARG A CA 1
ATOM 1420 C C . ARG A 1 180 ? 3.249 0.682 -17.472 1.00 77.81 180 ARG A C 1
ATOM 1422 O O . ARG A 1 180 ? 4.021 0.967 -18.387 1.00 77.81 180 ARG A O 1
ATOM 1429 N N . GLU A 1 181 ? 3.071 -0.571 -17.054 1.00 73.75 181 GLU A N 1
ATOM 1430 C CA . GLU A 1 181 ? 3.707 -1.729 -17.698 1.00 73.75 181 GLU A CA 1
ATOM 1431 C C . GLU A 1 181 ? 3.235 -1.855 -19.154 1.00 73.75 181 GLU A C 1
ATOM 1433 O O . GLU A 1 181 ? 4.059 -1.894 -20.065 1.00 73.75 181 GLU A O 1
ATOM 1438 N N . HIS A 1 182 ? 1.925 -1.791 -19.405 1.00 72.56 182 HIS A N 1
ATOM 1439 C CA . HIS A 1 182 ? 1.393 -1.842 -20.770 1.00 72.56 182 HIS A CA 1
ATOM 1440 C C . HIS A 1 182 ? 1.833 -0.658 -21.638 1.00 72.56 182 HIS A C 1
ATOM 1442 O O . HIS A 1 182 ? 2.201 -0.860 -22.794 1.00 72.56 182 HIS A O 1
ATOM 1448 N N . ALA A 1 183 ? 1.844 0.560 -21.092 1.00 74.12 183 ALA A N 1
ATOM 1449 C CA . ALA A 1 183 ? 2.299 1.743 -21.821 1.00 74.12 183 ALA A CA 1
ATOM 1450 C C . ALA A 1 183 ? 3.785 1.650 -22.208 1.00 74.12 183 ALA A C 1
ATOM 1452 O O . ALA A 1 183 ? 4.151 1.983 -23.333 1.00 74.12 183 ALA A O 1
ATOM 1453 N N . SER A 1 184 ? 4.635 1.153 -21.303 1.00 67.88 184 SER A N 1
ATOM 1454 C CA . SER A 1 184 ? 6.065 0.967 -21.588 1.00 67.88 184 SER A CA 1
ATOM 1455 C C . SER A 1 184 ? 6.342 -0.194 -22.551 1.00 67.88 184 SER A C 1
ATOM 1457 O O . SER A 1 184 ? 7.278 -0.121 -23.344 1.00 67.88 184 SER A O 1
ATOM 1459 N N . ALA A 1 185 ? 5.518 -1.245 -22.540 1.00 69.56 185 ALA A N 1
ATOM 1460 C CA . ALA A 1 185 ? 5.578 -2.298 -23.552 1.00 69.56 185 ALA A CA 1
ATOM 1461 C C . ALA A 1 185 ? 5.145 -1.788 -24.940 1.00 69.56 185 ALA A C 1
ATOM 1463 O O . ALA A 1 185 ? 5.763 -2.148 -25.938 1.00 69.56 185 ALA A O 1
ATOM 1464 N N . GLY A 1 186 ? 4.124 -0.927 -25.013 1.00 68.94 186 GLY A N 1
ATOM 1465 C CA . GLY A 1 186 ? 3.666 -0.324 -26.269 1.00 68.94 186 GLY A CA 1
ATOM 1466 C C . GLY A 1 186 ? 4.714 0.582 -26.921 1.00 68.94 186 GLY A C 1
ATOM 1467 O O . GLY A 1 186 ? 4.960 0.463 -28.118 1.00 68.94 186 GLY A O 1
ATOM 1468 N N . SE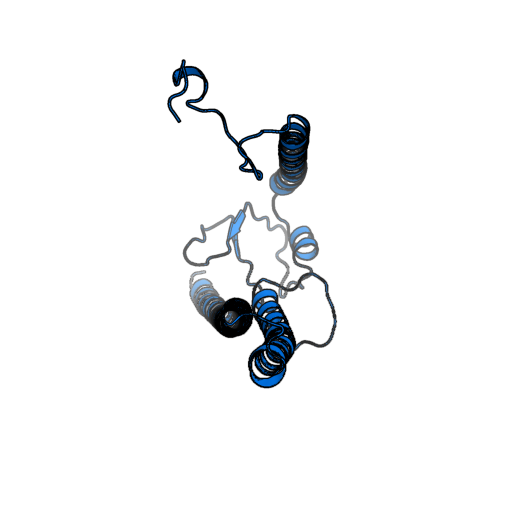R A 1 187 ? 5.394 1.426 -26.137 1.00 69.44 187 SER A N 1
ATOM 1469 C CA . SER A 1 187 ? 6.479 2.272 -26.659 1.00 69.44 187 SER A CA 1
ATOM 1470 C C . SER A 1 187 ? 7.704 1.472 -27.119 1.00 69.44 187 SER A C 1
ATOM 1472 O O . SER A 1 187 ? 8.417 1.908 -28.020 1.00 69.44 187 SER A O 1
ATOM 1474 N N . LEU A 1 188 ? 7.937 0.283 -26.552 1.00 65.56 188 LEU A N 1
ATOM 1475 C CA . LEU A 1 188 ? 8.977 -0.629 -27.031 1.00 65.56 188 LEU A CA 1
ATOM 1476 C C . LEU A 1 188 ? 8.649 -1.203 -28.417 1.00 65.56 188 LEU A C 1
ATOM 1478 O O . LEU A 1 188 ? 9.555 -1.340 -29.234 1.00 65.56 188 LEU A O 1
ATOM 1482 N N . VAL A 1 189 ? 7.386 -1.564 -28.674 1.00 68.62 189 VAL A N 1
ATOM 1483 C CA . VAL A 1 189 ? 6.966 -2.106 -29.980 1.00 68.62 189 VAL A CA 1
ATOM 1484 C C . VAL A 1 189 ? 7.177 -1.064 -31.075 1.00 68.62 189 VAL A C 1
ATOM 1486 O O . VAL A 1 189 ? 7.829 -1.367 -32.069 1.00 68.62 189 VAL A O 1
ATOM 1489 N N . ASP A 1 190 ? 6.731 0.170 -30.841 1.00 65.25 190 ASP A N 1
ATOM 1490 C CA . ASP A 1 190 ? 6.927 1.294 -31.767 1.00 65.25 190 ASP A CA 1
ATOM 1491 C C . ASP A 1 190 ? 8.423 1.559 -32.045 1.00 65.25 190 ASP A C 1
ATOM 1493 O O . ASP A 1 190 ? 8.850 1.738 -33.188 1.00 65.25 190 ASP A O 1
ATOM 1497 N N . TRP A 1 191 ? 9.271 1.474 -31.014 1.00 66.19 191 TRP A N 1
ATOM 1498 C CA . TRP A 1 191 ? 10.724 1.587 -31.177 1.00 66.19 191 TRP A CA 1
ATOM 1499 C C . TRP A 1 191 ? 11.346 0.415 -31.959 1.00 66.19 191 TRP A C 1
ATOM 1501 O O . TRP A 1 191 ? 12.221 0.629 -32.796 1.00 66.19 191 TRP A O 1
ATOM 1511 N N . LEU A 1 192 ? 10.915 -0.828 -31.721 1.00 66.50 192 LEU A N 1
ATOM 1512 C CA . LEU A 1 192 ? 11.410 -2.000 -32.461 1.00 66.50 192 LEU A CA 1
ATOM 1513 C C . LEU A 1 192 ? 11.008 -1.964 -33.942 1.00 66.50 192 LEU A C 1
ATOM 1515 O O . LEU A 1 192 ? 11.759 -2.452 -34.792 1.00 66.50 192 LEU A O 1
ATOM 1519 N N . GLU A 1 193 ? 9.842 -1.401 -34.255 1.00 68.06 193 GLU A N 1
ATOM 1520 C CA . GLU A 1 193 ? 9.372 -1.214 -35.628 1.00 68.06 193 GLU A CA 1
ATOM 1521 C C . GLU A 1 193 ? 10.144 -0.093 -36.336 1.00 68.06 193 GLU A C 1
ATOM 1523 O O . GLU A 1 193 ? 10.683 -0.314 -37.421 1.00 68.06 193 GLU A O 1
ATOM 1528 N N . THR A 1 194 ? 10.302 1.068 -35.696 1.00 65.31 194 THR A N 1
ATOM 1529 C CA . THR A 1 194 ? 11.039 2.216 -36.264 1.00 65.31 194 THR A CA 1
ATOM 1530 C C . THR A 1 194 ? 12.555 1.992 -36.340 1.00 65.31 194 THR A C 1
ATOM 1532 O O . THR A 1 194 ? 13.198 2.411 -37.307 1.00 65.31 194 THR A O 1
ATOM 1535 N N . GLY A 1 195 ? 13.137 1.272 -35.378 1.00 56.94 195 GLY A N 1
ATOM 1536 C CA . GLY A 1 195 ? 14.555 0.902 -35.358 1.00 56.94 195 GLY A CA 1
ATOM 1537 C C . GLY A 1 195 ? 14.949 -0.135 -36.417 1.00 56.94 195 GLY A C 1
ATOM 1538 O O . GLY A 1 195 ? 16.120 -0.217 -36.782 1.00 56.94 195 GLY A O 1
ATOM 1539 N N . ARG A 1 196 ? 13.990 -0.901 -36.959 1.00 51.72 196 ARG A N 1
ATOM 1540 C CA . ARG A 1 196 ? 14.223 -1.834 -38.079 1.00 51.72 196 ARG A CA 1
ATOM 1541 C C . ARG A 1 196 ? 14.323 -1.145 -39.439 1.00 51.72 196 ARG A C 1
ATOM 1543 O O . ARG A 1 196 ? 14.953 -1.690 -40.335 1.00 51.72 196 ARG A O 1
ATOM 1550 N N . SER A 1 197 ? 13.726 0.033 -39.592 1.00 47.72 197 SER A N 1
ATOM 1551 C CA . SER A 1 197 ? 13.738 0.823 -40.834 1.00 47.72 197 SER A CA 1
ATOM 1552 C C . SER A 1 197 ? 14.990 1.694 -41.032 1.00 47.72 197 SER A C 1
ATOM 1554 O O . SER A 1 197 ? 15.069 2.416 -42.020 1.00 47.72 197 SER A O 1
ATOM 1556 N N . GLY A 1 198 ? 15.959 1.646 -40.110 1.00 45.94 198 GLY A N 1
ATOM 1557 C CA . GLY A 1 198 ? 17.185 2.456 -40.141 1.00 45.94 198 GLY A CA 1
ATOM 1558 C C . GLY A 1 198 ? 18.485 1.685 -40.407 1.00 45.94 198 GLY A C 1
ATOM 1559 O O . GLY A 1 198 ? 19.537 2.160 -39.982 1.00 45.94 198 GLY A O 1
ATOM 1560 N N . GLY A 1 199 ? 18.419 0.505 -41.036 1.00 35.34 199 GLY A N 1
ATOM 1561 C CA . GLY A 1 199 ? 19.577 -0.328 -41.398 1.00 35.34 199 GLY A CA 1
ATOM 1562 C C . GLY A 1 199 ? 19.758 -0.470 -42.900 1.00 35.34 199 GLY A C 1
ATOM 1563 O O . GLY A 1 199 ? 18.731 -0.686 -43.580 1.00 35.34 199 GLY A O 1
#

Sequence (199 aa):
MYFANPGRIIGSFFIRHHPFRVRIDDVEHYLSGFVAYLNHLESQRHSIFSALARGWNASLIGAATQGTWLTPPSGWTASGLCIYAPAMQAGGSLFLSFGKCSRARRASPRATHCGSGLDRAEQYKRLSVETDQVRKAFFEQWYHLGKRTLLDVLLAENDHYGNSVSEVTNRFDGYAAVLREHASAGSLVDWLETGRSGG

Radius of gyration: 26.62 Å; chains: 1; bounding box: 58×44×74 Å

Secondary structure (DSSP, 8-state):
---S-GGGTTT------SSS---HHHHHHHHHHHHHHHHHHHHHHHHHHHHHTT-EEHHHHHHHH-PPPSSPPSS-EESEEESSGGGPPTTTEEE----------S--S---THHHHHHHHHHHHHHHHHHHHHHHHHHHHHHTT--S-HHHHHHHHHHHHHHHHHHHHHHHHHHHHHHHHHHHHHHHHHHHHHHHTT-